Protein AF-A0A355A6Y0-F1 (afdb_monomer_lite)

pLDDT: mean 86.79, std 11.29, range [40.56, 97.25]

Foldseek 3Di:
DPPPPPVVVVVVVVLVVLVVVLLVLLVVLQVVQQQVQLVVCCVQPVHNRGGLVNSLVLCPDPVHSNVPAPLSVLSVCLCVQDNVLSVQLNVVPVVDDDQDWDKDWDWDWPPPPPDTDTDIDIFTFDRPSSCVSNVVLVVVDDRVPDGSVNVSVVNVVSSVVSVCSNVVSVCVRCVVVVVVVVVVVVVVVVVVVVVVVVVVVVD

Sequence (203 aa):
MFQKEDYRSTLSIGAERMQYIFDDLIFHTISLMDYLGNLIGFIYKNDMNLKWTGLSKSANDKTNSLSGFKIASIIIRNDRDWVAHLYDYRSSLIHYKKDEVPKRMEFIFENMQQEPKLIFDLHIAVPYTFQKNVKSFSADFDKQEASLLDAANWVTNRTITCFKDTVKCIDEELTPKVEARLKEIYNKHMYEKRAGEADAKNT

Structure (mmCIF, N/CA/C/O backbone):
data_AF-A0A355A6Y0-F1
#
_entry.id   AF-A0A355A6Y0-F1
#
loop_
_atom_site.group_PDB
_atom_site.id
_atom_site.type_symbol
_atom_site.label_atom_id
_atom_site.label_alt_id
_atom_site.label_comp_id
_atom_site.label_asym_id
_atom_site.label_entity_id
_atom_site.label_seq_id
_atom_site.pdbx_PDB_ins_code
_atom_site.Cartn_x
_atom_site.Cartn_y
_atom_site.Cartn_z
_atom_site.occupancy
_atom_site.B_iso_or_equiv
_atom_site.auth_seq_id
_atom_site.auth_comp_id
_atom_site.auth_asym_id
_atom_site.auth_atom_id
_atom_site.pdbx_PDB_model_num
ATOM 1 N N . MET A 1 1 ? 41.201 9.833 -28.891 1.00 40.56 1 MET A N 1
ATOM 2 C CA . MET A 1 1 ? 40.586 8.491 -28.958 1.00 40.56 1 MET A CA 1
ATOM 3 C C . MET A 1 1 ? 40.229 8.112 -27.530 1.00 40.56 1 MET A C 1
ATOM 5 O O . MET A 1 1 ? 41.074 7.595 -26.818 1.00 40.56 1 MET A O 1
ATOM 9 N N . PHE A 1 2 ? 39.048 8.522 -27.059 1.00 44.03 2 PHE A N 1
ATOM 10 C CA . PHE A 1 2 ? 38.593 8.170 -25.713 1.00 44.03 2 PHE A CA 1
ATOM 11 C C . PHE A 1 2 ? 38.507 6.646 -25.631 1.00 44.03 2 PHE A C 1
ATOM 13 O O . PHE A 1 2 ? 37.951 6.021 -26.539 1.00 44.03 2 PHE A O 1
ATOM 20 N N . GLN A 1 3 ? 39.108 6.046 -24.602 1.00 46.38 3 GLN A N 1
ATOM 21 C CA . GLN A 1 3 ? 38.905 4.632 -24.317 1.00 46.38 3 GLN A CA 1
ATOM 22 C C . GLN A 1 3 ? 37.391 4.411 -24.242 1.00 46.38 3 GLN A C 1
ATOM 24 O O . GLN A 1 3 ? 36.706 5.046 -23.443 1.00 46.38 3 GLN A O 1
ATOM 29 N N . LYS A 1 4 ? 36.862 3.548 -25.118 1.00 48.62 4 LYS A N 1
ATOM 30 C CA . LYS A 1 4 ? 35.539 2.932 -24.975 1.00 48.62 4 LYS A CA 1
ATOM 31 C C . LYS A 1 4 ? 35.568 2.036 -23.726 1.00 48.62 4 LYS A C 1
ATOM 33 O O . LYS A 1 4 ? 35.418 0.824 -23.836 1.00 48.62 4 LYS A O 1
ATOM 38 N N . GLU A 1 5 ? 35.827 2.603 -22.550 1.00 53.53 5 GLU A N 1
ATOM 39 C CA . GLU A 1 5 ? 35.313 2.001 -21.330 1.00 53.53 5 GLU A CA 1
ATOM 40 C C . GLU A 1 5 ? 33.811 1.843 -21.542 1.00 53.53 5 GLU A 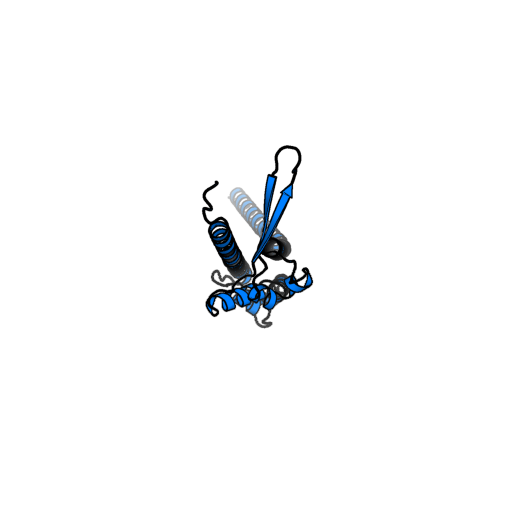C 1
ATOM 42 O O . GLU A 1 5 ? 33.147 2.702 -22.126 1.00 53.53 5 GLU A O 1
ATOM 47 N N . ASP A 1 6 ? 33.321 0.654 -21.233 1.00 70.31 6 ASP A N 1
ATOM 48 C CA . ASP A 1 6 ? 32.066 0.123 -21.736 1.00 70.31 6 ASP A CA 1
ATOM 49 C C . ASP A 1 6 ? 30.866 0.821 -21.074 1.00 70.31 6 ASP A C 1
ATOM 51 O O . ASP A 1 6 ? 30.223 0.285 -20.174 1.00 70.31 6 ASP A O 1
ATOM 55 N N . TYR A 1 7 ? 30.560 2.050 -21.510 1.00 70.88 7 TYR A N 1
ATOM 56 C CA . TYR A 1 7 ? 29.428 2.849 -21.027 1.00 70.88 7 TYR A CA 1
ATOM 57 C C . TYR A 1 7 ? 28.115 2.062 -21.078 1.00 70.88 7 TYR A C 1
ATOM 59 O O . TYR A 1 7 ? 27.251 2.249 -20.226 1.00 70.88 7 TYR A O 1
ATOM 67 N N . ARG A 1 8 ? 27.974 1.140 -22.041 1.00 70.69 8 ARG A N 1
ATOM 68 C CA . ARG A 1 8 ? 26.808 0.254 -22.143 1.00 70.69 8 ARG A CA 1
ATOM 69 C C . ARG A 1 8 ? 26.754 -0.730 -20.980 1.00 70.69 8 ARG A C 1
ATOM 71 O O . ARG A 1 8 ? 25.687 -0.898 -20.397 1.00 70.69 8 ARG A O 1
ATOM 78 N N . SER A 1 9 ? 27.882 -1.338 -20.617 1.00 78.88 9 SER A N 1
ATOM 79 C CA . SER A 1 9 ? 27.982 -2.190 -19.427 1.00 78.88 9 SER A CA 1
ATOM 80 C C . SER A 1 9 ? 27.676 -1.408 -18.149 1.00 78.88 9 SER A C 1
ATOM 82 O O . SER A 1 9 ? 26.807 -1.819 -17.381 1.00 78.88 9 SER A O 1
ATOM 84 N N . THR A 1 10 ? 28.274 -0.227 -17.962 1.00 81.19 10 THR A N 1
ATOM 85 C CA . THR A 1 10 ? 28.014 0.617 -16.781 1.00 81.19 10 THR A CA 1
ATOM 86 C C . THR A 1 10 ? 26.542 1.015 -16.663 1.00 81.19 10 THR A C 1
ATOM 88 O O . THR A 1 10 ? 25.957 0.888 -15.587 1.00 81.19 10 THR A O 1
ATOM 91 N N . LEU A 1 11 ? 25.910 1.445 -17.761 1.00 78.56 11 LEU A N 1
ATOM 92 C CA . LEU A 1 11 ? 24.485 1.794 -17.779 1.00 78.56 11 LEU A CA 1
ATOM 93 C C . LEU A 1 11 ? 23.589 0.568 -17.571 1.00 78.56 11 LEU A C 1
ATOM 95 O O . LEU A 1 11 ? 22.592 0.658 -16.858 1.00 78.56 11 LEU A O 1
ATOM 99 N N . SER A 1 12 ? 23.957 -0.595 -18.117 1.00 79.81 12 SER A N 1
ATOM 100 C CA . SER A 1 12 ? 23.218 -1.839 -17.879 1.00 79.81 12 SER A CA 1
ATOM 101 C C . SER A 1 12 ? 23.264 -2.254 -16.407 1.00 79.81 12 SER A C 1
ATOM 103 O O . SER A 1 12 ? 22.218 -2.600 -15.852 1.00 79.81 12 SER A O 1
ATOM 105 N N . ILE A 1 13 ? 24.438 -2.161 -15.768 1.00 84.12 13 ILE A N 1
ATOM 106 C CA . ILE A 1 13 ? 24.621 -2.393 -14.327 1.00 84.12 13 ILE A CA 1
ATOM 107 C C . ILE A 1 13 ? 23.796 -1.383 -13.521 1.00 84.12 13 ILE A C 1
ATOM 109 O O . ILE A 1 13 ? 23.136 -1.763 -12.556 1.00 84.12 13 ILE A O 1
ATOM 113 N N . GLY A 1 14 ? 23.804 -0.108 -13.921 1.00 85.69 14 GLY A N 1
ATOM 114 C CA . GLY A 1 14 ? 22.977 0.936 -13.314 1.00 85.69 14 GLY A CA 1
ATOM 115 C C . GLY A 1 14 ? 21.487 0.598 -13.369 1.00 85.69 14 GLY A C 1
ATOM 116 O O . GLY A 1 14 ? 20.815 0.643 -12.342 1.00 85.69 14 GLY A O 1
ATOM 117 N N . ALA A 1 15 ? 20.991 0.171 -14.531 1.00 84.88 15 ALA A N 1
ATOM 118 C CA . ALA A 1 15 ? 19.599 -0.230 -14.701 1.00 84.88 15 ALA A CA 1
ATOM 119 C C . ALA A 1 15 ? 19.222 -1.453 -13.847 1.00 84.88 15 ALA A C 1
ATOM 121 O O . ALA A 1 15 ? 18.153 -1.471 -13.243 1.00 84.88 15 ALA A O 1
ATOM 122 N N . GLU A 1 16 ? 20.106 -2.452 -13.740 1.00 85.62 16 GLU A N 1
ATOM 123 C CA . GLU A 1 16 ? 19.882 -3.596 -12.842 1.00 85.62 16 GLU A CA 1
ATOM 124 C C . GLU A 1 16 ? 19.831 -3.171 -11.371 1.00 85.62 16 GLU A C 1
ATOM 126 O O . GLU A 1 16 ? 18.974 -3.634 -10.623 1.00 85.62 16 GLU A O 1
ATOM 131 N N . ARG A 1 17 ? 20.705 -2.250 -10.949 1.00 88.88 17 ARG A N 1
ATOM 132 C CA . ARG A 1 17 ? 20.666 -1.691 -9.590 1.00 88.88 17 ARG A CA 1
ATOM 133 C C . ARG A 1 17 ? 19.373 -0.929 -9.320 1.00 88.88 17 ARG A C 1
ATOM 135 O O . ARG A 1 17 ? 18.824 -1.069 -8.233 1.00 88.88 17 ARG A O 1
ATOM 142 N N . MET A 1 18 ? 18.871 -0.161 -10.288 1.00 90.56 18 MET A N 1
ATOM 143 C CA . MET A 1 18 ? 17.583 0.528 -10.151 1.00 90.56 18 MET A CA 1
ATOM 144 C C . MET A 1 18 ? 16.423 -0.460 -9.998 1.00 90.56 18 MET A C 1
ATOM 146 O O . MET A 1 18 ? 15.543 -0.227 -9.175 1.00 90.56 18 MET A O 1
ATOM 150 N N . GLN A 1 19 ? 16.449 -1.585 -10.719 1.00 89.00 19 GLN A N 1
ATOM 151 C CA . GLN A 1 19 ? 15.465 -2.651 -10.535 1.00 89.00 19 GLN A CA 1
ATOM 152 C C . GLN A 1 19 ? 15.518 -3.244 -9.118 1.00 89.00 19 GLN A C 1
ATOM 154 O O . GLN A 1 19 ? 14.474 -3.373 -8.487 1.00 89.00 19 GLN A O 1
ATOM 159 N N . TYR A 1 20 ? 16.709 -3.531 -8.580 1.00 89.38 20 TYR A N 1
ATOM 160 C CA . TYR A 1 20 ? 16.826 -4.014 -7.196 1.00 89.38 20 TYR A CA 1
ATOM 161 C C . TYR A 1 20 ? 16.300 -3.000 -6.174 1.00 89.38 20 TYR A C 1
ATOM 163 O O . TYR A 1 20 ? 15.596 -3.381 -5.246 1.00 89.38 20 TYR A O 1
ATOM 171 N N . ILE A 1 21 ? 16.573 -1.707 -6.375 1.00 93.19 21 ILE A N 1
ATOM 172 C CA . ILE A 1 21 ? 16.029 -0.640 -5.521 1.00 93.19 21 ILE A CA 1
ATOM 173 C C . ILE A 1 21 ? 14.495 -0.606 -5.590 1.00 93.19 21 ILE A C 1
ATOM 175 O O . ILE A 1 21 ? 13.836 -0.383 -4.575 1.00 93.19 21 ILE A O 1
ATOM 179 N N . PHE A 1 22 ? 13.911 -0.834 -6.768 1.00 93.62 22 PHE A N 1
ATOM 180 C CA . PHE A 1 22 ? 12.460 -0.928 -6.911 1.00 93.62 22 PHE A CA 1
ATOM 181 C C . PHE A 1 22 ? 11.887 -2.145 -6.170 1.00 93.62 22 PHE A C 1
ATOM 183 O O . PHE A 1 22 ? 10.889 -2.018 -5.462 1.00 93.62 22 PHE A O 1
ATOM 190 N N . ASP A 1 23 ? 12.531 -3.307 -6.258 1.00 91.19 23 ASP A N 1
ATOM 191 C CA . ASP A 1 23 ? 12.095 -4.494 -5.516 1.00 91.19 23 ASP A CA 1
ATOM 192 C C . ASP A 1 23 ? 12.207 -4.288 -3.991 1.00 91.19 23 ASP A C 1
ATOM 194 O O . ASP A 1 23 ? 11.290 -4.658 -3.246 1.00 91.19 23 ASP A O 1
ATOM 198 N N . ASP A 1 24 ? 13.262 -3.610 -3.524 1.00 93.88 24 ASP A N 1
ATOM 199 C CA . ASP A 1 24 ? 13.424 -3.204 -2.121 1.00 93.88 24 ASP A CA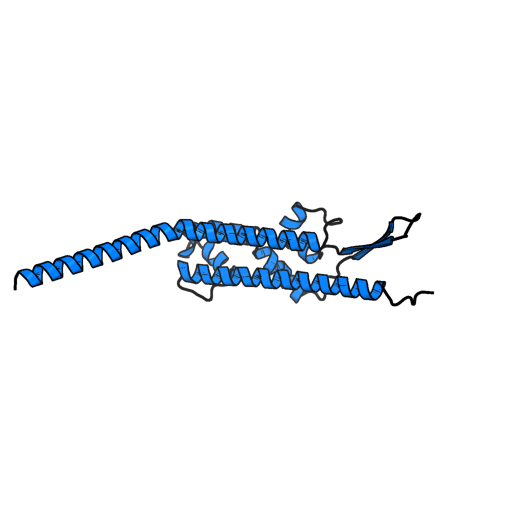 1
ATOM 200 C C . ASP A 1 24 ? 12.331 -2.219 -1.680 1.00 93.88 24 ASP A C 1
ATOM 202 O O . ASP A 1 24 ? 11.773 -2.359 -0.586 1.00 93.88 24 ASP A O 1
ATOM 206 N N . LEU A 1 25 ? 11.954 -1.255 -2.530 1.00 96.44 25 LEU A N 1
ATOM 207 C CA . LEU A 1 25 ? 10.827 -0.351 -2.270 1.00 96.44 25 LEU A CA 1
ATOM 208 C C . LEU A 1 25 ? 9.537 -1.145 -2.024 1.00 96.44 25 LEU A C 1
ATOM 210 O O . LEU A 1 25 ? 8.799 -0.851 -1.076 1.00 96.44 25 LEU A O 1
ATOM 214 N N . ILE A 1 26 ? 9.267 -2.173 -2.831 1.00 95.25 26 ILE A N 1
ATOM 215 C CA . ILE A 1 26 ? 8.091 -3.029 -2.644 1.00 95.25 26 ILE A CA 1
ATOM 216 C C . ILE A 1 26 ? 8.192 -3.830 -1.341 1.00 95.25 26 ILE A C 1
ATOM 218 O O . ILE A 1 26 ? 7.221 -3.900 -0.580 1.00 95.25 26 ILE A O 1
ATOM 222 N N . PHE A 1 27 ? 9.362 -4.394 -1.038 1.00 94.62 27 PHE A N 1
ATOM 223 C CA . PHE A 1 27 ? 9.596 -5.114 0.214 1.00 94.62 27 PHE A CA 1
ATOM 224 C C . PHE A 1 27 ? 9.358 -4.228 1.448 1.00 94.62 27 PHE A C 1
ATOM 226 O O . PHE A 1 27 ? 8.661 -4.636 2.388 1.00 94.62 27 PHE A O 1
ATOM 233 N N . HIS A 1 28 ? 9.891 -3.005 1.444 1.00 96.25 28 HIS A N 1
ATOM 234 C CA . HIS A 1 28 ? 9.707 -2.048 2.533 1.00 96.25 28 HIS A CA 1
ATOM 235 C C . HIS A 1 28 ? 8.263 -1.559 2.633 1.00 96.25 28 HIS A C 1
ATOM 237 O O . HIS A 1 28 ? 7.747 -1.428 3.743 1.00 96.25 28 HIS A O 1
ATOM 243 N N . THR A 1 29 ? 7.577 -1.385 1.502 1.00 97.25 29 THR A N 1
ATOM 244 C CA . THR A 1 29 ? 6.148 -1.050 1.473 1.00 97.25 29 THR A CA 1
ATOM 245 C C . THR A 1 29 ? 5.309 -2.137 2.144 1.00 97.25 29 THR A C 1
ATOM 247 O O . THR A 1 29 ? 4.497 -1.845 3.018 1.00 97.25 29 THR A O 1
ATOM 250 N N . ILE A 1 30 ? 5.538 -3.407 1.800 1.00 96.44 30 ILE A N 1
ATOM 251 C CA . ILE A 1 30 ? 4.848 -4.541 2.431 1.00 96.44 30 ILE A CA 1
ATOM 252 C C . ILE A 1 30 ? 5.127 -4.582 3.938 1.00 96.44 30 ILE A C 1
ATOM 254 O O . ILE A 1 30 ? 4.207 -4.765 4.733 1.00 96.44 30 ILE A O 1
ATOM 258 N N . SER A 1 31 ? 6.382 -4.363 4.334 1.00 97.00 31 SER A N 1
ATOM 259 C CA . SER A 1 31 ? 6.777 -4.343 5.746 1.00 97.00 31 SER A CA 1
ATOM 260 C C . SER A 1 31 ? 6.079 -3.218 6.519 1.00 97.00 31 SER A C 1
ATOM 262 O O . SER A 1 31 ? 5.587 -3.445 7.621 1.00 97.00 31 SER A O 1
ATOM 264 N N . LEU A 1 32 ? 5.969 -2.021 5.929 1.00 97.06 32 LEU A N 1
ATOM 265 C CA . LEU A 1 32 ? 5.207 -0.908 6.500 1.00 97.06 32 LEU A CA 1
ATOM 266 C C . LEU A 1 32 ? 3.734 -1.285 6.709 1.00 97.06 32 LEU A C 1
ATOM 268 O O . LEU A 1 32 ? 3.175 -1.003 7.770 1.00 97.06 32 LEU A O 1
ATOM 272 N N . MET A 1 33 ? 3.116 -1.950 5.728 1.00 96.81 33 MET A N 1
ATOM 273 C CA . MET A 1 33 ? 1.731 -2.407 5.856 1.00 96.81 33 MET A CA 1
ATOM 274 C C . MET A 1 33 ? 1.569 -3.462 6.954 1.00 96.81 33 MET A C 1
ATOM 276 O O . MET A 1 33 ? 0.583 -3.423 7.685 1.00 96.81 33 MET A O 1
ATOM 280 N N . ASP A 1 34 ? 2.538 -4.362 7.128 1.00 96.88 34 ASP A N 1
ATOM 281 C CA . ASP A 1 34 ? 2.533 -5.331 8.230 1.00 96.88 34 ASP A CA 1
ATOM 282 C C . ASP A 1 34 ? 2.667 -4.666 9.603 1.00 96.88 34 ASP A C 1
ATOM 284 O O . ASP A 1 34 ? 1.946 -5.038 10.529 1.00 96.88 34 ASP A O 1
ATOM 288 N N . TYR A 1 35 ? 3.514 -3.642 9.739 1.00 96.44 35 TYR A N 1
ATOM 289 C CA . TYR A 1 35 ? 3.587 -2.862 10.978 1.00 96.44 35 TYR A CA 1
ATOM 290 C C . TYR A 1 35 ? 2.279 -2.129 11.281 1.00 96.44 35 TYR A C 1
ATOM 292 O O . TYR A 1 35 ? 1.834 -2.116 12.430 1.00 96.44 35 TYR A O 1
ATOM 300 N N . LEU A 1 36 ? 1.631 -1.560 10.260 1.00 96.00 36 LEU A N 1
ATOM 301 C CA . LEU A 1 36 ? 0.303 -0.969 10.411 1.00 96.00 36 LEU A CA 1
ATOM 302 C C . LEU A 1 36 ? -0.736 -2.031 10.810 1.00 96.00 36 LEU A C 1
ATOM 304 O O . LEU A 1 36 ? -1.582 -1.770 11.663 1.00 96.00 36 LEU A O 1
ATOM 308 N N . GLY A 1 37 ? -0.625 -3.238 10.250 1.00 96.88 37 GLY A N 1
ATOM 309 C CA . GLY A 1 37 ? -1.387 -4.418 10.649 1.00 96.88 37 GLY A CA 1
ATOM 310 C C . GLY A 1 37 ? -1.295 -4.687 12.148 1.00 96.88 37 GLY A C 1
ATOM 311 O O . GLY A 1 37 ? -2.314 -4.713 12.839 1.00 96.88 37 GLY A O 1
ATOM 312 N N . ASN A 1 38 ? -0.065 -4.793 12.654 1.00 96.56 38 ASN A N 1
ATOM 313 C CA . ASN A 1 38 ? 0.214 -5.048 14.066 1.00 96.56 38 ASN A CA 1
ATOM 314 C C . ASN A 1 38 ? -0.328 -3.935 14.971 1.00 96.56 38 ASN A C 1
ATOM 316 O O . ASN A 1 38 ? -0.888 -4.223 16.027 1.00 96.56 38 ASN A O 1
ATOM 320 N N . LEU A 1 39 ? -0.206 -2.666 14.561 1.00 94.94 39 LEU A N 1
ATOM 321 C CA . LEU A 1 39 ? -0.755 -1.534 15.312 1.00 94.94 39 LEU A CA 1
ATOM 322 C C . LEU A 1 39 ? -2.282 -1.630 15.434 1.00 94.94 39 LEU A C 1
ATOM 324 O O . LEU A 1 39 ? -2.832 -1.469 16.522 1.00 94.94 39 LEU A O 1
ATOM 328 N N . ILE A 1 40 ? -2.977 -1.918 14.333 1.00 95.25 40 ILE A N 1
ATOM 329 C CA . ILE A 1 40 ? -4.438 -2.059 14.338 1.00 95.25 40 ILE A CA 1
ATOM 330 C C . ILE A 1 40 ? -4.854 -3.299 15.135 1.00 95.25 40 ILE A C 1
ATOM 332 O O . ILE A 1 40 ? -5.804 -3.238 15.915 1.00 95.25 40 ILE A O 1
ATOM 336 N N . GLY A 1 41 ? -4.130 -4.410 14.982 1.00 95.00 41 GLY A N 1
ATOM 337 C CA . GLY A 1 41 ? -4.330 -5.622 15.771 1.00 95.00 41 GLY A CA 1
ATOM 338 C C . GLY A 1 41 ? -4.197 -5.356 17.269 1.00 95.00 41 GLY A C 1
ATOM 339 O O . GLY A 1 41 ? -5.056 -5.771 18.047 1.00 95.00 41 GLY A O 1
ATOM 340 N N . PHE A 1 42 ? -3.192 -4.584 17.678 1.00 94.56 42 PHE A N 1
ATOM 341 C CA . PHE A 1 42 ? -3.017 -4.172 19.066 1.00 94.56 42 PHE A CA 1
ATOM 342 C C . PHE A 1 42 ? -4.217 -3.355 19.563 1.00 94.56 42 PHE A C 1
ATOM 344 O O . PHE A 1 42 ? -4.813 -3.701 20.581 1.00 94.56 42 PHE A O 1
ATOM 351 N N . ILE A 1 43 ? -4.621 -2.330 18.810 1.00 92.25 43 ILE A N 1
ATOM 352 C CA . ILE A 1 43 ? -5.707 -1.415 19.188 1.00 92.25 43 ILE A CA 1
ATOM 353 C C . ILE A 1 43 ? -7.060 -2.134 19.304 1.00 92.25 43 ILE A C 1
ATOM 355 O O . ILE A 1 43 ? -7.782 -1.935 20.279 1.00 92.25 43 ILE A O 1
ATOM 359 N N . TYR A 1 44 ? -7.434 -2.935 18.302 1.00 91.56 44 TYR A N 1
ATOM 360 C CA . TYR A 1 44 ? -8.801 -3.461 18.171 1.00 91.56 44 TYR A CA 1
ATOM 361 C C . TYR A 1 44 ? -8.953 -4.916 18.623 1.00 91.56 44 TYR A C 1
ATOM 363 O O . TYR A 1 44 ? -10.075 -5.381 18.833 1.00 91.56 44 TYR A O 1
ATOM 371 N N . LYS A 1 45 ? -7.847 -5.657 18.744 1.00 89.94 45 LYS A N 1
ATOM 372 C CA . LYS A 1 45 ? -7.857 -7.098 19.040 1.00 89.94 45 LYS A CA 1
ATOM 373 C C . LYS A 1 45 ? -6.906 -7.512 20.160 1.00 89.94 45 LYS A C 1
ATOM 375 O O . LYS A 1 45 ? -6.928 -8.683 20.529 1.00 89.94 45 LYS A O 1
ATOM 380 N N . ASN A 1 46 ? -6.106 -6.590 20.702 1.00 90.88 46 ASN A N 1
ATOM 381 C CA . ASN A 1 46 ? -5.028 -6.902 21.639 1.00 90.88 46 ASN A CA 1
ATOM 382 C C . ASN A 1 46 ? -4.047 -7.964 21.082 1.00 90.88 46 ASN A C 1
ATOM 384 O O . ASN A 1 46 ? -3.575 -8.833 21.812 1.00 90.88 46 ASN A O 1
ATOM 388 N N . ASP A 1 47 ? -3.766 -7.906 19.773 1.00 91.44 47 ASP A N 1
ATOM 389 C CA . ASP A 1 47 ? -2.859 -8.816 19.060 1.00 91.44 47 ASP A CA 1
ATOM 390 C C . ASP A 1 47 ? -1.769 -8.032 18.313 1.00 91.44 47 ASP A C 1
ATOM 392 O O . ASP A 1 47 ? -2.039 -7.359 17.320 1.00 91.44 47 ASP A O 1
ATOM 396 N N . MET A 1 48 ? -0.523 -8.135 18.782 1.00 90.12 48 MET A N 1
ATOM 397 C CA . MET A 1 48 ? 0.628 -7.426 18.205 1.00 90.12 48 MET A CA 1
ATOM 398 C C . MET A 1 48 ? 1.297 -8.152 17.027 1.00 90.12 48 MET A C 1
ATOM 400 O O . MET A 1 48 ? 2.247 -7.617 16.461 1.00 90.12 48 MET A O 1
ATOM 404 N N . ASN A 1 49 ? 0.844 -9.355 16.662 1.00 92.81 49 ASN A N 1
ATOM 405 C CA . ASN A 1 49 ? 1.454 -10.164 15.598 1.00 92.81 49 ASN A CA 1
ATOM 406 C C . ASN A 1 49 ? 0.581 -10.247 14.335 1.00 92.81 49 ASN A C 1
ATOM 408 O O . ASN A 1 49 ? 0.848 -11.050 13.432 1.00 92.81 49 ASN A O 1
ATOM 412 N N . LEU A 1 50 ? -0.475 -9.436 14.270 1.00 94.06 50 LEU A N 1
ATOM 413 C CA . LEU A 1 50 ? -1.441 -9.465 13.186 1.00 94.06 50 LEU A CA 1
ATOM 414 C C . LEU A 1 50 ? -0.939 -8.714 11.944 1.00 94.06 50 LEU A C 1
ATOM 416 O O . LEU A 1 50 ? -1.250 -7.546 11.727 1.00 94.06 50 LEU A O 1
ATOM 420 N N . LYS A 1 51 ? -0.226 -9.433 11.074 1.00 96.00 51 LYS A N 1
ATOM 421 C CA . LYS A 1 51 ? 0.161 -8.962 9.732 1.00 96.00 51 LYS A CA 1
ATOM 422 C C . LYS A 1 51 ? -1.031 -8.472 8.910 1.00 96.00 51 LYS A C 1
ATOM 424 O O . LYS A 1 51 ? -2.159 -8.928 9.113 1.00 96.00 51 LYS A O 1
ATOM 429 N N . TRP A 1 52 ? -0.775 -7.632 7.904 1.00 97.12 52 TRP A N 1
ATOM 430 C CA . TRP A 1 52 ? -1.828 -6.998 7.099 1.00 97.12 52 TRP A CA 1
ATOM 431 C C . TRP A 1 52 ? -2.801 -8.010 6.479 1.00 97.12 52 TRP A C 1
ATOM 433 O O . TRP A 1 52 ? -4.012 -7.833 6.548 1.00 97.12 52 TRP A O 1
ATOM 443 N N . THR A 1 53 ? -2.295 -9.122 5.944 1.00 96.06 53 THR A N 1
ATOM 444 C CA . THR A 1 53 ? -3.134 -10.180 5.350 1.00 96.06 53 THR A CA 1
ATOM 445 C C . THR A 1 53 ? -4.025 -10.890 6.375 1.00 96.06 53 THR A C 1
ATOM 447 O O . THR A 1 53 ? -5.121 -11.343 6.049 1.00 96.06 53 THR A O 1
ATOM 450 N N . GLY A 1 54 ? -3.580 -11.004 7.629 1.00 95.75 54 GLY A N 1
ATOM 451 C CA . GLY A 1 54 ? -4.398 -11.511 8.734 1.00 95.75 54 GLY A CA 1
ATOM 452 C C . GLY A 1 54 ? -5.421 -10.477 9.205 1.00 95.75 54 GLY A C 1
ATOM 453 O O . GLY A 1 54 ? -6.560 -10.829 9.533 1.00 95.75 54 GLY A O 1
ATOM 454 N N . LEU A 1 55 ? -5.034 -9.199 9.187 1.00 96.62 55 LEU A N 1
ATOM 455 C CA . LEU A 1 55 ? -5.914 -8.078 9.483 1.00 96.62 55 LEU A CA 1
ATOM 456 C C . LEU A 1 55 ? -7.050 -7.980 8.457 1.00 96.62 55 LEU A C 1
ATOM 458 O O . LEU A 1 55 ? -8.208 -7.906 8.861 1.00 96.62 55 LEU A O 1
ATOM 462 N N . SER A 1 56 ? -6.755 -8.038 7.155 1.00 97.00 56 SER A N 1
ATOM 463 C CA . SER A 1 56 ? -7.773 -7.936 6.103 1.00 97.00 56 SER A CA 1
ATOM 464 C C . SER A 1 56 ? -8.762 -9.099 6.142 1.00 97.00 56 SER A C 1
ATOM 466 O O . SER A 1 56 ? -9.973 -8.884 6.068 1.00 97.00 56 SER A O 1
ATOM 468 N N . LYS A 1 57 ? -8.279 -10.321 6.404 1.00 96.25 57 LYS A N 1
ATOM 469 C CA . LYS A 1 57 ? -9.136 -11.484 6.683 1.00 96.25 57 LYS A CA 1
ATOM 470 C C . LYS A 1 57 ? -10.032 -11.259 7.900 1.00 96.25 57 LYS A C 1
ATOM 472 O O . LYS A 1 57 ? -11.229 -11.511 7.819 1.00 96.25 57 LYS A O 1
ATOM 477 N N . SER A 1 58 ? -9.472 -10.754 9.001 1.00 95.62 58 SER A N 1
ATOM 478 C CA . SER A 1 58 ? -10.247 -10.434 10.207 1.00 95.62 58 SER A CA 1
ATOM 479 C C . SER A 1 58 ? -11.295 -9.349 9.955 1.00 95.62 58 SER A C 1
ATOM 481 O O . SER A 1 58 ? -12.386 -9.435 10.498 1.00 95.62 58 SER A O 1
ATOM 483 N N . ALA A 1 59 ? -10.985 -8.339 9.144 1.00 96.25 59 ALA A N 1
ATOM 484 C CA . ALA A 1 59 ? -11.923 -7.274 8.808 1.00 96.25 59 ALA A CA 1
ATOM 485 C C . ALA A 1 59 ? -13.092 -7.790 7.952 1.00 96.25 59 ALA A C 1
ATOM 487 O O . ALA A 1 59 ? -14.222 -7.343 8.125 1.00 96.25 59 ALA A O 1
ATOM 488 N N . ASN A 1 60 ? -12.823 -8.737 7.048 1.00 95.31 60 ASN A N 1
ATOM 489 C CA . ASN A 1 60 ? -13.816 -9.294 6.129 1.00 95.31 60 ASN A CA 1
ATOM 490 C C . ASN A 1 60 ? -14.700 -10.393 6.757 1.00 95.31 60 ASN A C 1
ATOM 492 O O . ASN A 1 60 ? -15.790 -10.681 6.263 1.00 95.31 60 ASN A O 1
ATOM 496 N N . ASP A 1 61 ? -14.244 -11.021 7.840 1.00 95.62 61 ASP A N 1
ATOM 497 C CA . ASP A 1 61 ? -14.995 -12.047 8.561 1.00 95.62 61 ASP A CA 1
ATOM 498 C C . ASP A 1 61 ? -16.031 -11.424 9.510 1.00 95.62 61 ASP A C 1
ATOM 500 O O . ASP A 1 61 ? -15.690 -10.867 10.551 1.00 95.62 61 ASP A O 1
ATOM 504 N N . LYS A 1 62 ? -17.318 -11.584 9.179 1.00 93.62 62 LYS A N 1
ATOM 505 C CA . LYS A 1 62 ? -18.456 -11.045 9.948 1.00 93.62 62 LYS A CA 1
ATOM 506 C C . LYS A 1 62 ? -18.562 -11.577 11.381 1.00 93.62 62 LYS A C 1
ATOM 508 O O . LYS A 1 62 ? -19.295 -11.004 12.180 1.00 93.62 62 LYS A O 1
ATOM 513 N N . THR A 1 63 ? -17.894 -12.683 11.702 1.00 93.19 63 THR A N 1
ATOM 514 C CA . THR A 1 63 ? -17.864 -13.237 13.066 1.00 93.19 63 THR A CA 1
ATOM 515 C C . THR A 1 63 ? -16.762 -12.615 13.926 1.00 93.19 63 THR A C 1
ATOM 517 O O . THR A 1 63 ? -16.753 -12.761 15.147 1.00 93.19 63 THR A O 1
ATOM 520 N N . ASN A 1 64 ? -15.836 -11.887 13.301 1.00 92.69 64 ASN A N 1
ATOM 521 C CA . ASN A 1 64 ? -14.707 -11.250 13.952 1.00 92.69 64 ASN A CA 1
ATOM 522 C C . ASN A 1 64 ? -15.112 -9.902 14.553 1.00 92.69 64 ASN A C 1
ATOM 524 O O . ASN A 1 64 ? -15.781 -9.105 13.892 1.00 92.69 64 ASN A O 1
ATOM 528 N N . SER A 1 65 ? -14.622 -9.591 15.756 1.00 90.44 65 SER A N 1
ATOM 529 C CA . SER A 1 65 ? -14.885 -8.302 16.414 1.00 90.44 65 SER A CA 1
ATOM 530 C C . SER A 1 65 ? -14.453 -7.103 15.567 1.00 90.44 65 SER A C 1
ATOM 532 O O . SER A 1 65 ? -15.106 -6.065 15.613 1.00 90.44 65 SER A O 1
ATOM 534 N N . LEU A 1 66 ? -13.395 -7.253 14.757 1.00 92.44 66 LEU A N 1
ATOM 535 C CA . LEU A 1 66 ? -12.893 -6.184 13.897 1.00 92.44 66 LEU A CA 1
ATOM 536 C C . LEU A 1 66 ? -13.925 -5.741 12.847 1.00 92.44 66 LEU A C 1
ATOM 538 O O . LEU A 1 66 ? -13.995 -4.557 12.535 1.00 92.44 66 LEU A O 1
ATOM 542 N N . SER A 1 67 ? -14.738 -6.666 12.329 1.00 93.19 67 SER A N 1
ATOM 543 C CA . SER A 1 67 ? -15.682 -6.406 11.230 1.00 93.19 67 SER A CA 1
ATOM 544 C C . SER A 1 67 ? -16.786 -5.398 11.573 1.00 93.19 67 SER A C 1
ATOM 546 O O . SER A 1 67 ? -17.355 -4.779 10.676 1.00 93.19 67 SER A O 1
ATOM 548 N N . GLY A 1 68 ? -17.068 -5.197 12.866 1.00 90.38 68 GLY A N 1
ATOM 549 C CA . GLY A 1 68 ? -18.057 -4.227 13.341 1.00 90.38 68 GLY A CA 1
ATOM 550 C C . GLY A 1 68 ? -17.562 -2.778 13.382 1.00 90.38 68 GLY A C 1
ATOM 551 O O . GLY A 1 68 ? -18.367 -1.870 13.589 1.00 90.38 68 GLY A O 1
ATOM 552 N N . PHE A 1 69 ? -16.260 -2.539 13.203 1.00 92.31 69 PHE A N 1
ATOM 553 C CA . PHE A 1 69 ? -15.668 -1.203 13.270 1.00 92.31 69 PHE A CA 1
ATOM 554 C C . PHE A 1 69 ? -15.622 -0.521 11.901 1.00 92.31 69 PHE A C 1
ATOM 556 O O . PHE A 1 69 ? -15.547 -1.175 10.858 1.00 92.31 69 PHE A O 1
ATOM 563 N N . LYS A 1 70 ? -15.601 0.819 11.886 1.00 92.50 70 LYS A N 1
ATOM 564 C CA . LYS A 1 70 ? -15.559 1.583 10.626 1.00 92.50 70 LYS A CA 1
ATOM 565 C C . LYS A 1 70 ? -14.278 1.291 9.851 1.00 92.50 70 LYS A C 1
ATOM 567 O O . LYS A 1 70 ? -14.315 1.160 8.624 1.00 92.50 70 LYS A O 1
ATOM 572 N N . ILE A 1 71 ? -13.173 1.107 10.577 1.00 95.06 71 ILE A N 1
ATOM 573 C CA . ILE A 1 71 ? -11.862 0.795 10.006 1.00 95.06 71 ILE A CA 1
ATOM 574 C C . ILE A 1 71 ? -11.859 -0.487 9.162 1.00 95.06 71 ILE A C 1
ATOM 576 O O . ILE A 1 71 ? -11.089 -0.570 8.208 1.00 95.06 71 ILE A O 1
ATOM 580 N N . ALA A 1 72 ? -12.749 -1.453 9.427 1.00 96.19 72 ALA A N 1
ATOM 581 C CA . ALA A 1 72 ? -12.832 -2.687 8.645 1.00 96.19 72 ALA A CA 1
ATOM 582 C C . ALA A 1 72 ? -13.086 -2.407 7.159 1.00 96.19 72 ALA A C 1
ATOM 584 O O . ALA A 1 72 ? -12.423 -2.978 6.295 1.00 96.19 72 ALA A O 1
ATOM 585 N N . SER A 1 73 ? -13.987 -1.468 6.857 1.00 95.94 73 SER A N 1
ATOM 586 C CA . SER A 1 73 ? -14.292 -1.078 5.476 1.00 95.94 73 SER A CA 1
ATOM 587 C C . SER A 1 73 ? -13.088 -0.448 4.763 1.00 95.94 73 SER A C 1
ATOM 589 O O . SER A 1 73 ? -12.843 -0.737 3.590 1.00 95.94 73 SER A O 1
ATOM 591 N N . ILE A 1 74 ? -12.297 0.353 5.486 1.00 96.81 74 ILE A N 1
ATOM 592 C CA . ILE A 1 74 ? -11.071 0.977 4.976 1.00 96.81 74 ILE A CA 1
ATOM 593 C C . ILE A 1 74 ? -10.001 -0.082 4.711 1.00 96.81 74 ILE A C 1
ATOM 595 O O . ILE A 1 74 ? -9.400 -0.071 3.640 1.00 96.81 74 ILE A O 1
ATOM 599 N N . ILE A 1 75 ? -9.812 -1.029 5.637 1.00 97.12 75 ILE A N 1
ATOM 600 C CA . ILE A 1 75 ? -8.863 -2.141 5.487 1.00 97.12 75 ILE A CA 1
ATOM 601 C C . ILE A 1 75 ? -9.223 -2.982 4.263 1.00 97.12 75 ILE A C 1
ATOM 603 O O . ILE A 1 75 ? -8.364 -3.202 3.417 1.00 97.12 75 ILE A O 1
ATOM 607 N N . ILE A 1 76 ? -10.484 -3.412 4.132 1.00 96.81 76 ILE A N 1
ATOM 608 C CA . ILE A 1 76 ? -10.941 -4.245 3.007 1.00 96.81 76 ILE A CA 1
ATOM 609 C C . ILE A 1 76 ? -10.708 -3.531 1.673 1.00 96.81 76 ILE A C 1
ATOM 611 O O . ILE A 1 76 ? -10.185 -4.127 0.732 1.00 96.81 76 ILE A O 1
ATOM 615 N N . ARG A 1 77 ? -11.077 -2.248 1.587 1.00 95.62 77 ARG A N 1
ATOM 616 C CA . ARG A 1 77 ? -10.876 -1.441 0.379 1.00 95.62 77 ARG A CA 1
ATOM 617 C C . ARG A 1 77 ? -9.391 -1.302 0.045 1.00 95.62 77 ARG A C 1
ATOM 619 O O . ARG A 1 77 ? -9.000 -1.553 -1.088 1.00 95.62 77 ARG A O 1
ATOM 626 N N . ASN A 1 78 ? -8.567 -0.926 1.021 1.00 95.75 78 ASN A N 1
ATOM 627 C CA . ASN A 1 78 ? -7.135 -0.722 0.818 1.00 95.75 78 ASN A CA 1
ATOM 628 C C . ASN A 1 78 ? -6.407 -2.035 0.480 1.00 95.75 78 ASN A C 1
ATOM 630 O O . ASN A 1 78 ? -5.485 -2.033 -0.332 1.00 95.75 78 ASN A O 1
ATOM 634 N N . ASP A 1 79 ? -6.831 -3.157 1.060 1.00 96.44 79 ASP A N 1
ATOM 635 C CA . ASP A 1 79 ? -6.300 -4.479 0.731 1.00 96.44 79 ASP A CA 1
ATOM 636 C C . ASP A 1 79 ? -6.619 -4.849 -0.718 1.00 96.44 79 ASP A C 1
ATOM 638 O O . ASP A 1 79 ? -5.708 -5.113 -1.503 1.00 96.44 79 ASP A O 1
ATOM 642 N N . ARG A 1 80 ? -7.902 -4.769 -1.091 1.00 93.19 80 ARG A N 1
ATOM 643 C CA . ARG A 1 80 ? -8.389 -5.106 -2.432 1.00 93.19 80 ARG A CA 1
ATOM 644 C C . ARG A 1 80 ? -7.790 -4.218 -3.516 1.00 93.19 80 ARG A C 1
ATOM 646 O O . ARG A 1 80 ? -7.453 -4.718 -4.579 1.00 93.19 80 ARG A O 1
ATOM 653 N N . ASP A 1 81 ? -7.713 -2.914 -3.272 1.00 91.31 81 ASP A N 1
ATOM 654 C CA . ASP A 1 81 ? -7.343 -1.940 -4.302 1.00 91.31 81 ASP A CA 1
ATOM 655 C C . ASP A 1 81 ? -5.824 -1.714 -4.382 1.00 91.31 81 ASP A C 1
ATOM 657 O O . ASP A 1 81 ? -5.350 -1.029 -5.298 1.00 91.31 81 ASP A O 1
ATOM 661 N N . TRP A 1 82 ? -5.058 -2.207 -3.401 1.00 93.88 82 TRP A N 1
ATOM 662 C CA . TRP A 1 82 ? -3.626 -1.942 -3.320 1.00 93.88 82 TRP A CA 1
ATOM 663 C C . TRP A 1 82 ? -2.801 -3.082 -2.722 1.00 93.88 82 TRP A C 1
ATOM 665 O O . TRP A 1 82 ? -1.996 -3.691 -3.425 1.00 93.88 82 TRP A O 1
ATOM 675 N N . VAL A 1 83 ? -2.953 -3.353 -1.426 1.00 95.25 83 VAL A N 1
ATOM 676 C CA . VAL A 1 83 ? -1.930 -4.091 -0.667 1.00 95.25 83 VAL A CA 1
ATOM 677 C C . VAL A 1 83 ? -1.835 -5.555 -1.092 1.00 95.25 83 VAL A C 1
ATOM 679 O O . VAL A 1 83 ? -0.726 -6.081 -1.195 1.00 95.25 83 VAL A O 1
ATOM 682 N N . ALA A 1 84 ? -2.958 -6.202 -1.416 1.00 95.12 84 ALA A N 1
ATOM 683 C CA . ALA A 1 84 ? -2.963 -7.581 -1.902 1.00 95.12 84 ALA A CA 1
ATOM 684 C C . ALA A 1 84 ? -2.115 -7.741 -3.179 1.00 95.12 84 ALA A C 1
ATOM 686 O O . ALA A 1 84 ? -1.348 -8.694 -3.302 1.00 95.12 84 ALA A O 1
ATOM 687 N N . HIS A 1 85 ? -2.150 -6.753 -4.078 1.00 93.19 85 HIS A N 1
ATOM 688 C CA . HIS A 1 85 ? -1.381 -6.781 -5.325 1.00 93.19 85 HIS A CA 1
ATOM 689 C C . HIS A 1 85 ? 0.135 -6.734 -5.102 1.00 93.19 85 HIS A C 1
ATOM 691 O O . HIS A 1 85 ? 0.892 -7.327 -5.872 1.00 93.19 85 HIS A O 1
ATOM 697 N N . LEU A 1 86 ? 0.591 -6.063 -4.039 1.00 93.75 86 LEU A N 1
ATOM 698 C CA . LEU A 1 86 ? 2.004 -6.062 -3.656 1.00 93.75 86 LEU A CA 1
ATOM 699 C C . LEU A 1 86 ? 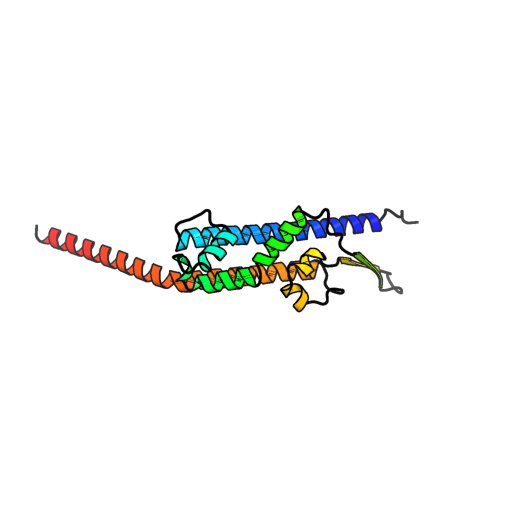2.460 -7.444 -3.192 1.00 93.75 86 LEU A C 1
ATOM 701 O O . LEU A 1 86 ? 3.547 -7.895 -3.558 1.00 93.75 86 LEU A O 1
ATOM 705 N N . TYR A 1 87 ? 1.625 -8.125 -2.405 1.00 93.25 87 TYR A N 1
ATOM 706 C CA . TYR A 1 87 ? 1.891 -9.493 -1.967 1.00 93.25 87 TYR A CA 1
ATOM 707 C C . TYR A 1 87 ? 1.952 -10.465 -3.148 1.00 93.25 87 TYR A C 1
ATOM 709 O O . TYR A 1 87 ? 2.882 -11.274 -3.213 1.00 93.25 87 TYR A O 1
ATOM 717 N N . ASP A 1 88 ? 1.032 -10.341 -4.105 1.00 91.50 88 ASP A N 1
ATOM 718 C CA . ASP A 1 88 ? 1.010 -11.161 -5.322 1.00 91.50 88 ASP A CA 1
ATOM 719 C C . ASP A 1 88 ? 2.255 -10.930 -6.194 1.00 91.50 88 ASP A C 1
ATOM 721 O O . ASP A 1 88 ? 2.892 -11.883 -6.664 1.00 91.50 88 ASP A O 1
ATOM 725 N N . TYR A 1 89 ? 2.660 -9.666 -6.367 1.00 90.94 89 TYR A N 1
ATOM 726 C CA . TYR A 1 89 ? 3.898 -9.324 -7.069 1.00 90.94 89 TYR A CA 1
ATOM 727 C C . TYR A 1 89 ? 5.128 -9.900 -6.361 1.00 90.94 89 TYR A C 1
ATOM 729 O O . TYR A 1 89 ? 5.927 -10.598 -6.986 1.00 90.94 89 TYR A O 1
ATOM 737 N N . ARG A 1 90 ? 5.259 -9.699 -5.044 1.00 89.38 90 ARG A N 1
ATOM 738 C CA . ARG A 1 90 ? 6.389 -10.233 -4.271 1.00 89.38 90 ARG A CA 1
ATOM 739 C C . ARG A 1 90 ? 6.448 -11.759 -4.316 1.00 89.38 90 ARG A C 1
ATOM 741 O O . ARG A 1 90 ? 7.534 -12.321 -4.434 1.00 89.38 90 ARG A O 1
ATOM 748 N N . SER A 1 91 ? 5.302 -12.435 -4.232 1.00 88.94 91 SER A N 1
ATOM 749 C CA . SER A 1 91 ? 5.239 -13.890 -4.394 1.00 88.94 91 SER A CA 1
ATOM 750 C C . SER A 1 91 ? 5.745 -14.301 -5.779 1.00 88.94 91 SER A C 1
ATOM 752 O O . SER A 1 91 ? 6.569 -15.210 -5.882 1.00 88.94 91 SER A O 1
ATOM 754 N N . SER A 1 92 ? 5.346 -13.575 -6.827 1.00 85.56 92 SER A N 1
ATOM 755 C CA . SER A 1 92 ? 5.832 -13.808 -8.191 1.00 85.56 92 SER A CA 1
ATOM 756 C C . SER A 1 92 ? 7.358 -13.659 -8.287 1.00 85.56 92 SER A C 1
ATOM 758 O O . SER A 1 92 ? 8.010 -14.545 -8.830 1.00 85.56 92 SER A O 1
ATOM 760 N N . LEU A 1 93 ? 7.950 -12.615 -7.701 1.00 82.00 93 LEU A N 1
ATOM 761 C CA . LEU A 1 93 ? 9.407 -12.415 -7.713 1.00 82.00 93 LEU A CA 1
ATOM 762 C C . LEU A 1 93 ? 10.194 -13.544 -7.031 1.00 82.00 93 LEU A C 1
ATOM 764 O O . LEU A 1 93 ? 11.278 -13.904 -7.481 1.00 82.00 93 LEU A O 1
ATOM 768 N N . ILE A 1 94 ? 9.661 -14.117 -5.948 1.00 80.06 94 ILE A N 1
ATOM 769 C CA . ILE A 1 94 ? 10.315 -15.228 -5.235 1.00 80.06 94 ILE A CA 1
ATOM 770 C C . ILE A 1 94 ? 10.287 -16.512 -6.079 1.00 80.06 94 ILE A C 1
ATOM 772 O O . ILE A 1 94 ? 11.215 -17.320 -6.012 1.00 80.06 94 ILE A O 1
ATOM 776 N N . HIS A 1 95 ? 9.227 -16.712 -6.867 1.00 73.25 95 HIS A N 1
ATOM 777 C CA . HIS A 1 95 ? 9.026 -17.927 -7.657 1.00 73.25 95 HIS A CA 1
ATOM 778 C C . HIS A 1 95 ? 9.639 -17.868 -9.062 1.00 73.25 95 HIS A C 1
ATOM 780 O O . HIS A 1 95 ? 10.060 -18.905 -9.578 1.00 73.25 95 HIS A O 1
ATOM 786 N N . TYR A 1 96 ? 9.715 -16.690 -9.682 1.00 62.75 96 TYR A N 1
ATOM 787 C CA . TYR A 1 96 ? 10.239 -16.520 -11.036 1.00 62.75 96 TYR A CA 1
ATOM 788 C C . TYR A 1 96 ? 11.637 -15.884 -10.997 1.00 62.75 96 TYR A C 1
ATOM 790 O O . TYR A 1 96 ? 11.831 -14.777 -10.503 1.00 62.75 96 TYR A O 1
ATOM 798 N N . LYS A 1 97 ? 12.639 -16.599 -11.528 1.00 55.59 97 LYS A N 1
ATOM 799 C CA . LYS A 1 97 ? 14.023 -16.115 -11.655 1.00 55.59 97 LYS A CA 1
ATOM 800 C C . LYS A 1 97 ? 14.064 -14.904 -12.601 1.00 55.59 97 LYS A C 1
ATOM 802 O O . LYS A 1 97 ? 13.967 -15.098 -13.804 1.00 55.59 97 LYS A O 1
ATOM 807 N N . LYS A 1 98 ? 14.265 -13.715 -12.020 1.00 59.91 98 LYS A N 1
ATOM 808 C CA . LYS A 1 98 ? 14.557 -12.410 -12.649 1.00 59.91 98 LYS A CA 1
ATOM 809 C C . LYS A 1 98 ? 13.519 -11.987 -13.704 1.00 59.91 98 LYS A C 1
ATOM 811 O O . LYS A 1 98 ? 13.542 -12.444 -14.840 1.00 59.91 98 LYS A O 1
ATOM 816 N N . ASP A 1 99 ? 12.624 -11.076 -13.324 1.00 67.25 99 ASP A N 1
ATOM 817 C CA . ASP A 1 99 ? 11.766 -10.378 -14.288 1.00 67.25 99 ASP A CA 1
ATOM 818 C C . ASP A 1 99 ? 12.657 -9.427 -15.102 1.00 67.25 99 ASP A C 1
ATOM 820 O O . ASP A 1 99 ? 13.005 -8.348 -14.630 1.00 67.25 99 ASP A O 1
ATOM 824 N N . GLU A 1 100 ? 13.160 -9.862 -16.260 1.00 68.94 100 GLU A N 1
ATOM 825 C CA . GLU A 1 100 ? 14.022 -9.015 -17.087 1.00 68.94 100 GLU A CA 1
ATOM 826 C C . GLU A 1 100 ? 13.237 -7.811 -17.607 1.00 68.94 100 GLU A C 1
ATOM 828 O O . GLU A 1 100 ? 12.217 -7.938 -18.285 1.00 68.94 100 GLU A O 1
ATOM 833 N N . VAL A 1 101 ? 13.734 -6.620 -17.284 1.00 78.38 101 VAL A N 1
ATOM 834 C CA . VAL A 1 101 ? 13.077 -5.363 -17.625 1.00 78.38 101 VAL A CA 1
ATOM 835 C C . VAL A 1 101 ? 13.630 -4.825 -18.947 1.00 78.38 101 VAL A C 1
ATOM 837 O O . VAL A 1 101 ? 14.851 -4.659 -19.061 1.00 78.38 101 VAL A O 1
ATOM 840 N N . PRO A 1 102 ? 12.776 -4.504 -19.940 1.00 80.94 102 PRO A N 1
ATOM 841 C CA . PRO A 1 102 ? 13.204 -3.819 -21.154 1.00 80.94 102 PRO A CA 1
ATOM 842 C C . PRO A 1 102 ? 13.907 -2.489 -20.853 1.00 80.94 102 PRO A C 1
ATOM 844 O O . PRO A 1 102 ? 13.437 -1.686 -20.046 1.00 80.94 102 PRO A O 1
ATOM 847 N N . LYS A 1 103 ? 15.032 -2.243 -21.531 1.00 82.06 103 LYS A N 1
ATOM 848 C CA . LYS A 1 103 ? 15.834 -1.018 -21.402 1.00 82.06 103 LYS A CA 1
ATOM 849 C C . LYS A 1 103 ? 15.942 -0.360 -22.775 1.00 82.06 103 LYS A C 1
ATOM 851 O O . LYS A 1 103 ? 16.325 -1.025 -23.739 1.00 82.06 103 LYS A O 1
ATOM 856 N N . ARG A 1 104 ? 15.637 0.931 -22.867 1.00 80.88 104 ARG A N 1
ATOM 857 C CA . ARG A 1 104 ? 15.828 1.745 -24.075 1.00 80.88 104 ARG A CA 1
ATOM 858 C C . ARG A 1 104 ? 16.802 2.869 -23.755 1.00 80.88 104 ARG A C 1
ATOM 860 O O . ARG A 1 104 ? 16.732 3.460 -22.685 1.00 80.88 104 ARG A O 1
ATOM 867 N N . MET A 1 105 ? 17.733 3.119 -24.667 1.00 78.50 105 MET A N 1
ATOM 868 C CA . MET A 1 105 ? 18.739 4.162 -24.514 1.00 78.50 105 MET A CA 1
ATOM 869 C C . MET A 1 105 ? 18.759 5.031 -25.762 1.00 78.50 105 MET A C 1
ATOM 871 O O . MET A 1 105 ? 18.926 4.510 -26.868 1.00 78.50 105 MET A O 1
ATOM 875 N N . GLU A 1 106 ? 18.641 6.337 -25.566 1.00 79.50 106 GLU A N 1
ATOM 876 C CA . GLU A 1 106 ? 18.712 7.337 -26.626 1.00 79.50 106 GLU A CA 1
ATOM 877 C C . GLU A 1 106 ? 19.901 8.275 -26.395 1.00 79.50 106 GLU A C 1
ATOM 879 O O . GLU A 1 106 ? 20.260 8.608 -25.263 1.00 79.50 106 GLU A O 1
ATOM 884 N N . PHE A 1 107 ? 20.557 8.657 -27.492 1.00 77.12 107 PHE A N 1
ATOM 885 C CA . PHE A 1 107 ? 21.706 9.557 -27.487 1.00 77.12 107 PHE A CA 1
ATOM 886 C C . PHE A 1 107 ? 21.270 10.887 -28.084 1.00 77.12 107 PHE A C 1
ATOM 888 O O . PHE A 1 107 ? 20.981 10.963 -29.280 1.00 77.12 107 PHE A O 1
ATOM 895 N N . ILE A 1 108 ? 21.244 11.927 -27.259 1.00 79.88 108 ILE A N 1
ATOM 896 C CA . ILE A 1 108 ? 20.817 13.262 -27.667 1.00 79.88 108 ILE A CA 1
ATOM 897 C C . ILE A 1 108 ? 22.054 14.155 -27.708 1.00 79.88 108 ILE A C 1
ATOM 899 O O . ILE A 1 108 ? 22.766 14.303 -26.715 1.00 79.88 108 ILE A O 1
ATOM 903 N N . PHE A 1 109 ? 22.329 14.730 -28.877 1.00 79.00 109 PHE A N 1
ATOM 904 C CA . PHE A 1 109 ? 23.404 15.701 -29.056 1.00 79.00 109 PHE A CA 1
ATOM 905 C C . PHE A 1 109 ? 22.819 17.110 -29.016 1.00 79.00 109 PHE A C 1
ATOM 907 O O . PHE A 1 109 ? 22.107 17.521 -29.932 1.00 79.00 109 PHE A O 1
ATOM 914 N N . GLU A 1 110 ? 23.135 17.856 -27.964 1.00 82.38 110 GLU A N 1
ATOM 915 C CA . GLU A 1 110 ? 22.743 19.256 -27.815 1.00 82.38 110 GLU A CA 1
ATOM 916 C C . GLU A 1 110 ? 23.912 20.194 -28.132 1.00 82.38 110 GLU A C 1
ATOM 918 O O . GLU A 1 110 ? 25.081 19.829 -28.004 1.00 82.38 110 GLU A O 1
ATOM 923 N N . ASN A 1 111 ? 23.592 21.435 -28.512 1.00 77.19 111 ASN A N 1
ATOM 924 C CA . ASN A 1 111 ? 24.553 22.538 -28.641 1.00 77.19 111 ASN A CA 1
ATOM 925 C C . ASN A 1 111 ? 25.739 22.266 -29.586 1.00 77.19 111 ASN A C 1
ATOM 927 O O . ASN A 1 111 ? 26.858 22.718 -29.349 1.00 77.19 111 ASN A O 1
ATOM 931 N N . MET A 1 112 ? 25.472 21.600 -30.715 1.00 72.62 112 MET A N 1
ATOM 932 C CA . MET A 1 112 ? 26.464 21.216 -31.735 1.00 72.62 112 MET A CA 1
ATOM 933 C C . MET A 1 112 ? 27.328 22.369 -32.289 1.00 72.62 112 MET A C 1
ATOM 935 O O . MET A 1 112 ? 28.342 22.105 -32.926 1.00 72.62 112 MET A O 1
ATOM 939 N N . GLN A 1 113 ? 26.932 23.631 -32.087 1.00 73.62 113 GLN A N 1
ATOM 940 C CA . GLN A 1 113 ? 27.628 24.818 -32.604 1.00 73.62 113 GLN A CA 1
ATOM 941 C C . GLN A 1 113 ? 28.523 25.535 -31.577 1.00 73.62 113 GLN A C 1
ATOM 943 O O . GLN A 1 113 ? 29.296 26.402 -31.974 1.00 73.62 113 GLN A O 1
ATOM 948 N N . GLN A 1 114 ? 28.418 25.215 -30.282 1.00 79.56 114 GLN A N 1
ATOM 949 C CA . GLN A 1 114 ? 29.195 25.864 -29.216 1.00 79.56 114 GLN A CA 1
ATOM 950 C C . GLN A 1 114 ? 30.044 24.824 -28.480 1.00 79.56 114 GLN A C 1
ATOM 952 O O . GLN A 1 114 ? 31.155 24.517 -28.902 1.00 79.56 114 GLN A O 1
ATOM 957 N N . GLU A 1 115 ? 29.489 24.240 -27.419 1.00 76.31 115 GLU A N 1
ATOM 958 C CA . GLU A 1 115 ? 30.052 23.105 -26.698 1.00 76.31 115 GLU A CA 1
ATOM 959 C C . GLU A 1 115 ? 29.088 21.922 -26.845 1.00 76.31 115 GLU A C 1
ATOM 961 O O . GLU A 1 115 ? 28.043 21.901 -26.186 1.00 76.31 115 GLU A O 1
ATOM 966 N N . PRO A 1 116 ? 29.384 20.953 -27.732 1.00 74.81 116 PRO A N 1
ATOM 967 C CA . PRO A 1 116 ? 28.505 19.816 -27.946 1.00 74.81 116 PRO A CA 1
ATOM 968 C C . PRO A 1 116 ? 28.368 19.006 -26.655 1.00 74.81 116 PRO A C 1
ATOM 970 O O . PRO A 1 116 ? 29.353 18.513 -26.100 1.00 74.81 116 PRO A O 1
ATOM 973 N N . LYS A 1 117 ? 27.127 18.842 -26.197 1.00 77.62 117 LYS A N 1
ATOM 974 C CA . LYS A 1 117 ? 26.778 18.057 -25.014 1.00 77.62 117 LYS A CA 1
ATOM 975 C C . LYS A 1 117 ? 26.121 16.759 -25.458 1.00 77.62 117 LYS A C 1
ATOM 977 O O . LYS A 1 117 ? 25.115 16.776 -26.162 1.00 77.62 117 LYS A O 1
ATOM 982 N N . LEU A 1 118 ? 26.685 15.634 -25.029 1.00 77.38 118 LEU A N 1
ATOM 983 C CA . LEU A 1 118 ? 26.050 14.329 -25.177 1.00 77.38 118 LEU A CA 1
ATOM 984 C C . LEU A 1 118 ? 25.184 14.055 -23.946 1.00 77.38 118 LEU A C 1
ATOM 986 O O . LEU A 1 118 ? 25.699 13.984 -22.829 1.00 77.38 118 LEU A O 1
ATOM 990 N N . ILE A 1 119 ? 23.883 13.896 -24.158 1.00 78.81 119 ILE A N 1
ATOM 991 C CA . ILE A 1 119 ? 22.921 13.460 -23.148 1.00 78.81 119 ILE A CA 1
ATOM 992 C C . ILE A 1 119 ? 22.551 12.007 -23.431 1.00 78.81 119 ILE A C 1
ATOM 994 O O . ILE A 1 119 ? 22.300 11.618 -24.573 1.00 78.81 119 ILE A O 1
ATOM 998 N N . PHE A 1 120 ? 22.535 11.213 -22.366 1.00 76.25 120 PHE A N 1
ATOM 999 C CA . PHE A 1 120 ? 22.067 9.837 -22.380 1.00 76.25 120 PHE A CA 1
ATOM 1000 C C . PHE A 1 120 ? 20.698 9.821 -21.723 1.00 76.25 120 PHE A C 1
ATOM 1002 O O . PHE A 1 120 ? 20.597 10.118 -20.532 1.00 76.25 120 PHE A O 1
ATOM 1009 N N . ASP A 1 121 ? 19.673 9.478 -22.492 1.00 80.62 121 ASP A N 1
ATOM 1010 C CA . ASP A 1 121 ? 18.361 9.196 -21.932 1.00 80.62 121 ASP A CA 1
ATOM 1011 C C . ASP A 1 121 ? 18.216 7.681 -21.769 1.00 80.62 121 ASP A C 1
ATOM 1013 O O . ASP A 1 121 ? 18.356 6.922 -22.733 1.00 80.62 121 ASP A O 1
ATOM 1017 N N . LEU A 1 122 ? 18.033 7.234 -20.527 1.00 83.81 122 LEU A N 1
ATOM 1018 C CA . LEU A 1 122 ? 17.905 5.827 -20.171 1.00 83.81 122 LEU A CA 1
ATOM 1019 C C . LEU A 1 122 ? 16.490 5.584 -19.664 1.00 83.81 122 LEU A C 1
ATOM 1021 O O . LEU A 1 122 ? 16.158 5.887 -18.519 1.00 83.81 122 LEU A O 1
ATOM 1025 N N . HIS A 1 123 ? 15.693 4.937 -20.499 1.00 88.06 123 HIS A N 1
ATOM 1026 C CA . HIS A 1 123 ? 14.379 4.460 -20.125 1.00 88.06 123 HIS A CA 1
ATOM 1027 C C . HIS A 1 123 ? 14.469 3.007 -19.648 1.00 88.06 123 HIS A C 1
ATOM 1029 O O . HIS A 1 123 ? 14.888 2.105 -20.381 1.00 88.06 123 HIS A O 1
ATOM 1035 N N . ILE A 1 124 ? 14.049 2.778 -18.409 1.00 90.31 124 ILE A N 1
ATOM 1036 C CA . ILE A 1 124 ? 13.903 1.449 -17.816 1.00 90.31 124 ILE A CA 1
ATOM 1037 C C . ILE A 1 124 ? 12.408 1.211 -17.681 1.00 90.31 124 ILE A C 1
ATOM 1039 O O . ILE A 1 124 ? 11.749 1.963 -16.968 1.00 90.31 124 ILE A O 1
ATOM 1043 N N . ALA A 1 125 ? 11.882 0.200 -18.365 1.00 90.44 125 ALA A N 1
ATOM 1044 C CA . ALA A 1 125 ? 10.456 -0.096 -18.335 1.00 90.44 125 ALA A CA 1
ATOM 1045 C C . ALA A 1 125 ? 10.000 -0.588 -16.948 1.00 90.44 125 ALA A C 1
ATOM 1047 O O . ALA A 1 125 ? 10.797 -0.886 -16.059 1.00 90.44 125 ALA A O 1
ATOM 1048 N N . VAL A 1 126 ? 8.693 -0.711 -16.749 1.00 90.75 126 VAL A N 1
ATOM 1049 C CA . VAL A 1 126 ? 8.143 -1.335 -15.537 1.00 90.75 126 VAL A CA 1
ATOM 1050 C C . VAL A 1 126 ? 8.157 -2.865 -15.679 1.00 90.75 126 VAL A C 1
ATOM 1052 O O . VAL A 1 126 ? 7.748 -3.353 -16.738 1.00 90.75 126 VAL A O 1
ATOM 1055 N N . PRO A 1 127 ? 8.548 -3.639 -14.642 1.00 89.56 127 PRO A N 1
ATOM 1056 C CA . PRO A 1 127 ? 8.552 -5.099 -14.694 1.00 89.56 127 PRO A CA 1
ATOM 1057 C C . PRO A 1 127 ? 7.190 -5.662 -15.117 1.00 89.56 127 PRO A C 1
ATOM 1059 O O . PRO A 1 127 ? 6.139 -5.236 -14.624 1.00 89.56 127 PRO A O 1
ATOM 1062 N N . TYR A 1 128 ? 7.186 -6.633 -16.030 1.00 86.50 128 TYR A N 1
ATOM 1063 C CA . TYR A 1 128 ? 5.944 -7.186 -16.572 1.00 86.50 128 TYR A CA 1
ATOM 1064 C C . TYR A 1 128 ? 5.091 -7.835 -15.479 1.00 86.50 128 TYR A C 1
ATOM 1066 O O . TYR A 1 128 ? 3.864 -7.684 -15.453 1.00 86.50 128 TYR A O 1
ATOM 1074 N N . THR A 1 129 ? 5.730 -8.529 -14.537 1.00 88.06 129 THR A N 1
ATOM 1075 C CA . THR A 1 129 ? 5.025 -9.152 -13.416 1.00 88.06 129 THR A CA 1
ATOM 1076 C C . THR A 1 129 ? 4.403 -8.110 -12.489 1.00 88.06 129 THR A C 1
ATOM 1078 O O . THR A 1 129 ? 3.317 -8.360 -11.959 1.00 88.06 129 THR A O 1
ATOM 1081 N N . PHE A 1 130 ? 5.006 -6.924 -12.348 1.00 90.00 130 PHE A N 1
ATOM 1082 C CA . PHE A 1 130 ? 4.398 -5.813 -11.612 1.00 90.00 130 PHE A CA 1
ATOM 1083 C C . PHE A 1 130 ? 3.133 -5.335 -12.323 1.00 90.00 130 PHE A C 1
ATOM 1085 O O . PHE A 1 130 ? 2.058 -5.337 -11.726 1.00 90.00 130 PHE A O 1
ATOM 1092 N N . GLN A 1 131 ? 3.222 -5.028 -13.621 1.00 88.88 131 GLN A N 1
ATOM 1093 C CA . GLN A 1 131 ? 2.069 -4.570 -14.408 1.00 88.88 131 GLN A CA 1
ATOM 1094 C C . GLN A 1 131 ? 0.914 -5.586 -14.401 1.00 88.88 131 GLN A C 1
ATOM 1096 O O . GLN A 1 131 ? -0.260 -5.213 -14.358 1.00 88.88 131 GLN A O 1
ATOM 1101 N N . LYS A 1 132 ? 1.236 -6.884 -14.428 1.00 87.56 132 LYS A N 1
ATOM 1102 C CA . LYS A 1 132 ? 0.252 -7.972 -14.394 1.00 87.56 132 LYS A CA 1
ATOM 1103 C C . LYS A 1 132 ? -0.491 -8.056 -13.056 1.00 87.56 132 LYS A C 1
ATOM 1105 O O . LYS A 1 132 ? -1.704 -8.273 -13.061 1.00 87.56 132 LYS A O 1
ATOM 1110 N N . ASN A 1 133 ? 0.227 -7.930 -11.939 1.00 89.00 133 ASN A N 1
ATOM 1111 C CA . ASN A 1 133 ? -0.342 -8.079 -10.597 1.00 89.00 133 ASN A CA 1
ATOM 1112 C C . ASN A 1 133 ? -1.006 -6.785 -10.101 1.00 89.00 133 ASN A C 1
ATOM 1114 O O . ASN A 1 133 ? -2.045 -6.841 -9.448 1.00 89.00 133 ASN A O 1
ATOM 1118 N N . VAL A 1 134 ? -0.470 -5.621 -10.470 1.00 88.25 134 VAL A N 1
ATOM 1119 C CA . VAL A 1 134 ? -0.955 -4.299 -10.052 1.00 88.25 134 VAL A CA 1
ATOM 1120 C C . VAL A 1 134 ? -1.768 -3.664 -11.182 1.00 88.25 134 VAL A C 1
ATOM 1122 O O . VAL A 1 134 ? -1.337 -2.741 -11.873 1.00 88.25 134 VAL A O 1
ATOM 1125 N N . LYS A 1 135 ? -2.983 -4.180 -11.402 1.00 81.19 135 LYS A N 1
ATOM 1126 C CA . LYS A 1 135 ? -3.843 -3.729 -12.514 1.00 81.19 135 LYS A CA 1
ATOM 1127 C C . LYS A 1 135 ? -4.226 -2.251 -12.434 1.00 81.19 135 LYS A C 1
ATOM 1129 O O . LYS A 1 135 ? -4.416 -1.637 -13.476 1.00 81.19 135 LYS A O 1
ATOM 1134 N N . SER A 1 136 ? -4.329 -1.697 -11.226 1.00 83.75 136 SER A N 1
ATOM 1135 C CA . SER A 1 136 ? -4.606 -0.274 -11.007 1.00 83.75 136 SER A CA 1
ATOM 1136 C C . SER A 1 136 ? -3.505 0.619 -11.579 1.00 83.75 136 SER A C 1
ATOM 1138 O O . SER A 1 136 ? -3.821 1.603 -12.230 1.00 83.75 136 SER A O 1
ATOM 1140 N N . PHE A 1 137 ? -2.235 0.222 -11.467 1.00 87.06 137 PHE A N 1
ATOM 1141 C CA . PHE A 1 137 ? -1.138 0.921 -12.141 1.00 87.06 137 PHE A CA 1
ATOM 1142 C C . PHE A 1 137 ? -1.299 0.885 -13.669 1.00 87.06 137 PHE A C 1
ATOM 1144 O O . PHE A 1 137 ? -1.196 1.907 -14.335 1.00 87.06 137 PHE A O 1
ATOM 1151 N N . SER A 1 138 ? -1.633 -0.283 -14.230 1.00 80.69 138 SER A N 1
ATOM 1152 C CA . SER A 1 138 ? -1.848 -0.434 -15.681 1.00 80.69 138 SER A CA 1
ATOM 1153 C C . SER A 1 138 ? -3.059 0.338 -16.226 1.00 80.69 138 SER A C 1
ATOM 1155 O O . SER A 1 138 ? -3.229 0.392 -17.440 1.00 80.69 138 SER A O 1
ATOM 1157 N N . ALA A 1 139 ? -3.936 0.855 -15.361 1.00 82.44 139 ALA A N 1
ATOM 1158 C CA . ALA A 1 139 ? -5.054 1.703 -15.766 1.00 82.44 139 ALA A CA 1
ATOM 1159 C C . ALA A 1 139 ? -4.650 3.183 -15.869 1.00 82.44 139 ALA A C 1
ATOM 1161 O O . ALA A 1 139 ? -5.235 3.911 -16.667 1.00 82.44 139 ALA A O 1
ATOM 1162 N N . ASP A 1 140 ? -3.649 3.601 -15.091 1.00 83.12 140 ASP A N 1
ATOM 1163 C CA . ASP A 1 140 ? -3.194 4.992 -15.008 1.00 83.12 140 ASP A CA 1
ATOM 1164 C C . ASP A 1 140 ? -2.080 5.313 -16.022 1.00 83.12 140 ASP A C 1
ATOM 1166 O O . ASP A 1 140 ? -1.826 6.483 -16.304 1.00 83.12 140 ASP A O 1
ATOM 1170 N N . PHE A 1 141 ? -1.416 4.291 -16.577 1.00 86.06 141 PHE A N 1
ATOM 1171 C CA . PHE A 1 141 ? -0.251 4.455 -17.450 1.00 86.06 141 PHE A CA 1
ATOM 1172 C C . PHE A 1 141 ? -0.315 3.596 -18.713 1.00 86.06 141 PHE A C 1
ATOM 1174 O O . PHE A 1 141 ? -0.790 2.457 -18.694 1.00 86.06 141 PHE A O 1
ATOM 1181 N N . ASP A 1 142 ? 0.265 4.112 -19.801 1.00 80.81 142 ASP A N 1
ATOM 1182 C CA . ASP A 1 142 ? 0.588 3.300 -20.972 1.00 80.81 142 ASP A CA 1
ATOM 1183 C C . ASP A 1 142 ? 1.748 2.348 -20.638 1.00 80.81 142 ASP A C 1
ATOM 1185 O O . ASP A 1 142 ? 2.835 2.762 -20.232 1.00 80.81 142 ASP A O 1
ATOM 1189 N N . LYS A 1 143 ? 1.514 1.048 -20.837 1.00 73.75 143 LYS A N 1
ATOM 1190 C CA . LYS A 1 143 ? 2.467 -0.028 -20.541 1.00 73.75 143 LYS A CA 1
ATOM 1191 C C . LYS A 1 143 ? 3.789 0.085 -21.296 1.00 73.75 143 LYS A C 1
ATOM 1193 O O . LYS A 1 143 ? 4.774 -0.489 -20.831 1.00 73.75 143 LYS A O 1
ATOM 1198 N N . GLN A 1 144 ? 3.796 0.732 -22.463 1.00 74.62 144 GLN A N 1
ATOM 1199 C CA . GLN A 1 144 ? 4.990 0.858 -23.305 1.00 74.62 144 GLN A CA 1
ATOM 1200 C C . GLN A 1 144 ? 5.833 2.095 -22.977 1.00 74.62 144 GLN A C 1
ATOM 1202 O O . GLN A 1 144 ? 7.024 2.100 -23.286 1.00 74.62 144 GLN A O 1
ATOM 1207 N N . GLU A 1 145 ? 5.225 3.100 -22.345 1.00 83.62 145 GLU A N 1
ATOM 1208 C CA . GLU A 1 145 ? 5.843 4.399 -22.048 1.00 83.62 145 GLU A CA 1
ATOM 1209 C C . GLU A 1 145 ? 6.181 4.566 -20.560 1.00 83.62 145 GLU A C 1
ATOM 1211 O O . GLU A 1 145 ? 7.026 5.383 -20.206 1.00 83.62 145 GLU A O 1
ATOM 1216 N N . ALA A 1 146 ? 5.546 3.797 -19.670 1.00 90.06 146 ALA A N 1
ATOM 1217 C CA . ALA A 1 146 ? 5.787 3.897 -18.236 1.00 90.06 146 ALA A CA 1
ATOM 1218 C C . ALA A 1 146 ? 7.209 3.465 -17.860 1.00 90.06 146 ALA A C 1
ATOM 1220 O O . ALA A 1 146 ? 7.645 2.348 -18.165 1.00 90.06 146 ALA A O 1
ATOM 1221 N N . SER A 1 147 ? 7.905 4.325 -17.121 1.00 92.00 147 SER A N 1
ATOM 1222 C CA . SER A 1 147 ? 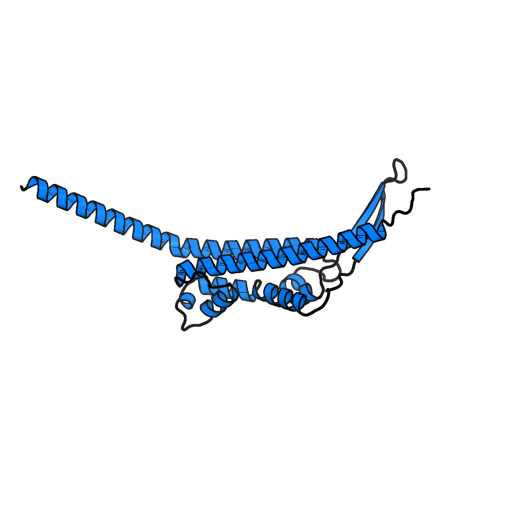9.224 4.022 -16.579 1.00 92.00 147 SER A CA 1
ATOM 1223 C C . SER A 1 147 ? 9.150 3.396 -15.183 1.00 92.00 147 SER A C 1
ATOM 1225 O O . SER A 1 147 ? 8.178 3.543 -14.438 1.00 92.00 147 SER A O 1
ATOM 1227 N N . LEU A 1 148 ? 10.232 2.734 -14.777 1.00 92.50 148 LEU A N 1
ATOM 1228 C CA . LEU A 1 148 ? 10.420 2.219 -13.422 1.00 92.50 148 LEU A CA 1
ATOM 1229 C C . LEU A 1 148 ? 10.288 3.328 -12.362 1.00 92.50 148 LEU A C 1
ATOM 1231 O O . LEU A 1 148 ? 9.801 3.075 -11.260 1.00 92.50 148 LEU A O 1
ATOM 1235 N N . LEU A 1 149 ? 10.684 4.560 -12.699 1.00 92.06 149 LEU A N 1
ATOM 1236 C CA . LEU A 1 149 ? 10.537 5.719 -11.821 1.00 92.06 149 LEU A CA 1
ATOM 1237 C C . LEU A 1 149 ? 9.062 6.109 -11.644 1.00 92.06 149 LEU A C 1
ATOM 1239 O O . LEU A 1 149 ? 8.647 6.416 -10.525 1.00 92.06 149 LEU A O 1
ATOM 1243 N N . ASP A 1 150 ? 8.258 6.039 -12.707 1.00 93.75 150 ASP A N 1
ATOM 1244 C CA . ASP A 1 150 ? 6.811 6.274 -12.627 1.00 93.75 150 ASP A CA 1
ATOM 1245 C C . ASP A 1 150 ? 6.143 5.247 -11.714 1.00 93.75 150 ASP A C 1
ATOM 1247 O O . ASP A 1 150 ? 5.368 5.611 -10.825 1.00 93.75 150 ASP A O 1
ATOM 1251 N N . ALA A 1 151 ? 6.511 3.969 -11.858 1.00 94.50 151 ALA A N 1
ATOM 1252 C CA . ALA A 1 151 ? 6.045 2.916 -10.964 1.00 94.50 151 ALA A CA 1
ATOM 1253 C C . ALA A 1 151 ? 6.464 3.171 -9.509 1.00 94.50 151 ALA A C 1
ATOM 1255 O O . ALA A 1 151 ? 5.629 3.063 -8.613 1.00 94.50 151 ALA A O 1
ATOM 1256 N N . ALA A 1 152 ? 7.718 3.558 -9.255 1.00 96.00 152 ALA A N 1
ATOM 1257 C CA . ALA A 1 152 ? 8.201 3.859 -7.905 1.00 96.00 152 ALA A CA 1
ATOM 1258 C C . ALA A 1 152 ? 7.430 5.022 -7.253 1.00 96.00 152 ALA A C 1
ATOM 1260 O O . ALA A 1 152 ? 6.990 4.924 -6.100 1.00 96.00 152 ALA A O 1
ATOM 1261 N N . ASN A 1 153 ? 7.208 6.104 -8.004 1.00 95.62 153 ASN A N 1
ATOM 1262 C CA . ASN A 1 153 ? 6.417 7.249 -7.554 1.00 95.62 153 ASN A CA 1
ATOM 1263 C C . ASN A 1 153 ? 4.967 6.851 -7.273 1.00 95.62 153 ASN A C 1
ATOM 1265 O O . ASN A 1 153 ? 4.405 7.219 -6.238 1.00 95.62 153 ASN A O 1
ATOM 1269 N N . TRP A 1 154 ? 4.364 6.063 -8.162 1.00 95.12 154 TRP A N 1
ATOM 1270 C CA . TRP A 1 154 ? 2.990 5.606 -8.005 1.00 95.12 154 TRP A CA 1
ATOM 1271 C C . TRP A 1 154 ? 2.826 4.690 -6.782 1.00 95.12 154 TRP A C 1
ATOM 1273 O O . TRP A 1 154 ? 1.940 4.933 -5.962 1.00 95.12 154 TRP A O 1
ATOM 1283 N N . VAL A 1 155 ? 3.723 3.711 -6.588 1.00 96.31 155 VAL A N 1
ATOM 1284 C CA . VAL A 1 155 ? 3.768 2.826 -5.403 1.00 96.31 155 VAL A CA 1
ATOM 1285 C C . VAL A 1 155 ? 3.843 3.656 -4.123 1.00 96.31 155 VAL A C 1
ATOM 1287 O O . VAL A 1 155 ? 3.078 3.435 -3.178 1.00 96.31 155 VAL A O 1
ATOM 1290 N N . THR A 1 156 ? 4.739 4.644 -4.100 1.00 96.69 156 THR A N 1
ATOM 1291 C CA . THR A 1 156 ? 4.947 5.522 -2.944 1.00 96.69 156 THR A CA 1
ATOM 1292 C C . THR A 1 156 ? 3.687 6.327 -2.636 1.00 96.69 156 THR A C 1
ATOM 1294 O O . THR A 1 156 ? 3.190 6.302 -1.508 1.00 96.69 156 THR A O 1
ATOM 1297 N N . ASN A 1 157 ? 3.105 6.980 -3.643 1.00 95.50 157 ASN A N 1
ATOM 1298 C CA . ASN A 1 157 ? 1.890 7.777 -3.483 1.00 95.50 157 ASN A CA 1
ATOM 1299 C C . ASN A 1 157 ? 0.699 6.925 -3.034 1.00 95.50 157 ASN A C 1
ATOM 1301 O O . ASN A 1 157 ? -0.035 7.315 -2.122 1.00 95.50 157 ASN A O 1
ATOM 1305 N N . ARG A 1 158 ? 0.524 5.734 -3.617 1.00 94.81 158 ARG A N 1
ATOM 1306 C CA . ARG A 1 158 ? -0.564 4.821 -3.250 1.00 94.81 158 ARG A CA 1
ATOM 1307 C C . ARG A 1 158 ? -0.426 4.333 -1.810 1.00 94.81 158 ARG A C 1
ATOM 1309 O O . ARG A 1 158 ? -1.416 4.302 -1.077 1.00 94.81 158 ARG A O 1
ATOM 1316 N N . THR A 1 159 ? 0.801 4.043 -1.385 1.00 96.44 159 THR A N 1
ATOM 1317 C CA . THR A 1 159 ? 1.126 3.664 -0.004 1.00 96.44 159 THR A CA 1
ATOM 1318 C C . THR A 1 159 ? 0.833 4.790 0.976 1.00 96.44 159 THR A C 1
ATOM 1320 O O . THR A 1 159 ? 0.164 4.558 1.981 1.00 96.44 159 THR A O 1
ATOM 1323 N N . ILE A 1 160 ? 1.259 6.019 0.671 1.00 96.62 160 ILE A N 1
ATOM 1324 C CA . ILE A 1 160 ? 0.989 7.190 1.516 1.00 96.62 160 ILE A CA 1
ATOM 1325 C C . ILE A 1 160 ? -0.518 7.416 1.660 1.00 96.62 160 ILE A C 1
ATOM 1327 O O . ILE A 1 160 ? -0.991 7.639 2.773 1.00 96.62 160 ILE A O 1
ATOM 1331 N N . THR A 1 161 ? -1.284 7.330 0.570 1.00 95.38 161 THR A N 1
ATOM 1332 C CA . THR A 1 161 ? -2.749 7.467 0.614 1.00 95.38 161 THR A CA 1
ATOM 1333 C C . THR A 1 161 ? -3.388 6.376 1.470 1.00 95.38 161 THR A C 1
ATOM 1335 O O . THR A 1 161 ? -4.165 6.684 2.369 1.00 95.38 161 THR A O 1
ATOM 1338 N N . CYS A 1 162 ? -3.009 5.112 1.260 1.00 95.56 162 CYS A N 1
ATOM 1339 C CA . CYS A 1 162 ? -3.487 3.984 2.062 1.00 95.56 162 CYS A CA 1
ATOM 1340 C C . CYS A 1 162 ? -3.204 4.182 3.562 1.00 95.56 162 CYS A C 1
ATOM 1342 O O . CYS A 1 162 ? -4.088 3.993 4.403 1.00 95.56 162 CYS A O 1
ATOM 1344 N N . PHE A 1 163 ? -1.982 4.602 3.898 1.00 95.31 163 PHE A N 1
ATOM 1345 C CA . PHE A 1 163 ? -1.570 4.858 5.274 1.00 95.31 163 PHE A CA 1
ATOM 1346 C C . PHE A 1 163 ? -2.367 6.013 5.894 1.00 95.31 163 PHE A C 1
ATOM 1348 O O . PHE A 1 163 ? -2.927 5.858 6.979 1.00 95.31 163 PHE A O 1
ATOM 1355 N N . LYS A 1 164 ? -2.484 7.145 5.184 1.00 96.12 164 LYS A N 1
ATOM 1356 C CA . LYS A 1 164 ? -3.252 8.320 5.628 1.00 96.12 164 LYS A CA 1
ATOM 1357 C C . LYS A 1 164 ? -4.717 7.987 5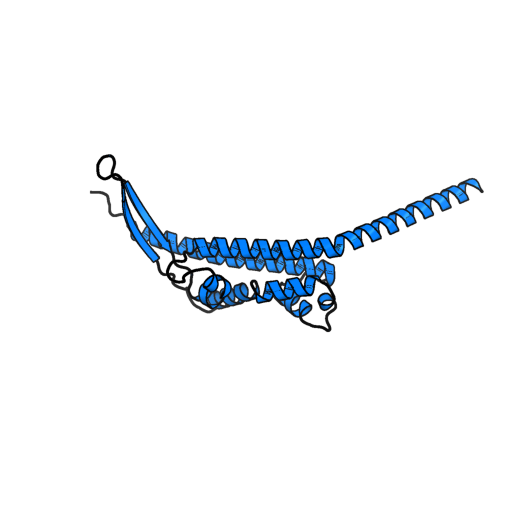.879 1.00 96.12 164 LYS A C 1
ATOM 1359 O O . LYS A 1 164 ? -5.226 8.334 6.939 1.00 96.12 164 LYS A O 1
ATOM 1364 N N . ASP A 1 165 ? -5.369 7.290 4.952 1.00 95.50 165 ASP A N 1
ATOM 1365 C CA . ASP A 1 165 ? -6.774 6.896 5.089 1.00 95.50 165 ASP A CA 1
ATOM 1366 C C . ASP A 1 165 ? -6.993 6.017 6.323 1.00 95.50 165 ASP A C 1
ATOM 1368 O O . ASP A 1 165 ? -7.961 6.190 7.064 1.00 95.50 165 ASP A O 1
ATOM 1372 N N . THR A 1 166 ? -6.064 5.091 6.564 1.00 95.25 166 THR A N 1
ATOM 1373 C CA . THR A 1 166 ? -6.144 4.170 7.698 1.00 95.25 166 THR A CA 1
ATOM 1374 C C . THR A 1 166 ? -5.931 4.903 9.022 1.00 95.25 166 THR A C 1
ATOM 1376 O O . THR A 1 166 ? -6.754 4.776 9.926 1.00 95.25 166 THR A O 1
ATOM 1379 N N . VAL A 1 167 ? -4.875 5.715 9.135 1.00 94.00 167 VAL A N 1
ATOM 1380 C CA . VAL A 1 167 ? -4.572 6.482 10.357 1.00 94.00 167 VAL A CA 1
ATOM 1381 C C . VAL A 1 167 ? -5.655 7.512 10.656 1.00 94.00 167 VAL A C 1
ATOM 1383 O O . VAL A 1 167 ? -6.071 7.630 11.805 1.00 94.00 167 VAL A O 1
ATOM 1386 N N . LYS A 1 168 ? -6.168 8.206 9.635 1.00 95.56 168 LYS A N 1
ATOM 1387 C CA . LYS A 1 168 ? -7.286 9.139 9.792 1.00 95.56 168 LYS A CA 1
ATOM 1388 C C . LYS A 1 168 ? -8.521 8.437 10.358 1.00 95.56 168 LYS A C 1
ATOM 1390 O O . LYS A 1 168 ? -9.134 8.945 11.287 1.00 95.56 168 LYS A O 1
ATOM 1395 N N . CYS A 1 169 ? -8.854 7.251 9.847 1.00 95.44 169 CYS A N 1
ATOM 1396 C CA . CYS A 1 169 ? -9.975 6.477 10.375 1.00 95.44 169 CYS A CA 1
ATOM 1397 C C . CYS A 1 169 ? -9.750 6.050 11.834 1.00 95.44 169 CYS A C 1
ATOM 1399 O O . CYS A 1 169 ? -10.698 6.050 12.613 1.00 95.44 169 CYS A O 1
ATOM 1401 N N . ILE A 1 170 ? -8.518 5.681 12.211 1.00 93.94 170 ILE A N 1
ATOM 1402 C CA . ILE A 1 170 ? -8.176 5.354 13.604 1.00 93.94 170 ILE A CA 1
ATOM 1403 C C . ILE A 1 170 ? -8.403 6.570 14.504 1.00 93.94 170 ILE A C 1
ATOM 1405 O O . ILE A 1 170 ? -9.062 6.443 15.533 1.00 93.94 170 ILE A O 1
ATOM 1409 N N . ASP A 1 171 ? -7.883 7.731 14.112 1.00 93.69 171 ASP A N 1
ATOM 1410 C CA . ASP A 1 171 ? -8.009 8.978 14.870 1.00 93.69 171 ASP A CA 1
ATOM 1411 C C . ASP A 1 171 ? -9.481 9.370 15.072 1.00 93.69 171 ASP A C 1
ATOM 1413 O O . ASP A 1 171 ? -9.941 9.518 16.204 1.00 93.69 171 ASP A O 1
ATOM 1417 N N . GLU A 1 172 ? -10.261 9.407 13.988 1.00 94.06 172 GLU A N 1
ATOM 1418 C CA . GLU A 1 172 ? -11.692 9.731 14.029 1.00 94.06 172 GLU A CA 1
ATOM 1419 C C . GLU A 1 172 ? -12.503 8.765 14.911 1.00 94.06 172 GLU A C 1
ATOM 1421 O O . GLU A 1 172 ? -13.525 9.153 15.484 1.00 94.06 172 GLU A O 1
ATOM 1426 N N . GLU A 1 173 ? -12.078 7.503 15.029 1.00 91.31 173 GLU A N 1
ATOM 1427 C CA . GLU A 1 173 ? -12.797 6.498 15.810 1.00 91.31 173 GLU A CA 1
ATOM 1428 C C . GLU A 1 173 ? -12.363 6.419 17.281 1.00 91.31 173 GLU A C 1
ATOM 1430 O O . GLU A 1 173 ? -13.188 6.112 18.150 1.00 91.31 173 GLU A O 1
ATOM 1435 N N . LEU A 1 174 ? -11.083 6.660 17.575 1.00 89.75 174 LEU A N 1
ATOM 1436 C CA . LEU A 1 174 ? -10.517 6.489 18.915 1.00 89.75 174 LEU A CA 1
ATOM 1437 C C . LEU A 1 174 ? -10.457 7.782 19.714 1.00 89.75 174 LEU A C 1
ATOM 1439 O O . LEU A 1 174 ? -10.721 7.736 20.916 1.00 89.75 174 LEU A O 1
ATOM 1443 N N . THR A 1 175 ? -10.140 8.916 19.089 1.00 91.12 175 THR A N 1
ATOM 1444 C CA . THR A 1 175 ? -9.929 10.184 19.801 1.00 91.12 175 THR A CA 1
ATOM 1445 C C . THR A 1 175 ? -11.133 10.569 20.670 1.00 91.12 175 THR A C 1
ATOM 1447 O O . THR A 1 175 ? -10.945 10.768 21.874 1.00 91.12 175 THR A O 1
ATOM 1450 N N . PRO A 1 176 ? -12.389 10.506 20.179 1.00 92.44 176 PRO A N 1
ATOM 1451 C CA . PRO A 1 176 ? -13.554 10.780 21.022 1.00 92.44 176 PRO A CA 1
ATOM 1452 C C . PRO A 1 176 ? -13.701 9.810 22.208 1.00 92.44 176 PRO A C 1
ATOM 1454 O O . PRO A 1 176 ? -14.105 10.212 23.300 1.00 92.44 176 PRO A O 1
ATOM 1457 N N . LYS A 1 177 ? -13.362 8.525 22.015 1.00 90.31 177 LYS A N 1
ATOM 1458 C CA . LYS A 1 177 ? -13.454 7.488 23.060 1.00 90.31 177 LYS A CA 1
ATOM 1459 C C . LYS A 1 177 ? -12.402 7.712 24.149 1.00 90.31 177 LYS A C 1
ATOM 1461 O O . LYS A 1 177 ? -12.708 7.596 25.335 1.00 90.31 177 LYS A O 1
ATOM 1466 N N . V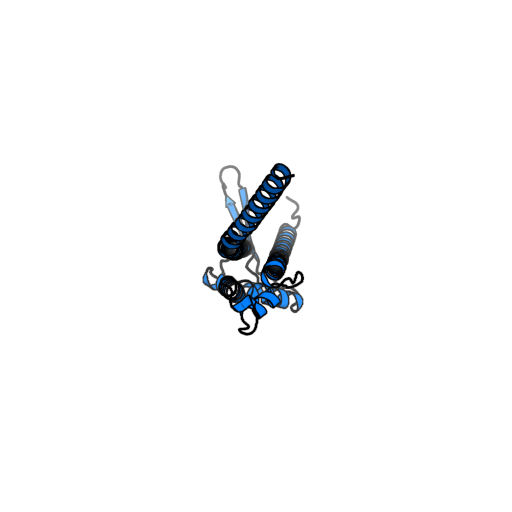AL A 1 178 ? -11.177 8.054 23.749 1.00 89.94 178 VAL A N 1
ATOM 1467 C CA . VAL A 1 178 ? -10.068 8.354 24.665 1.00 89.94 178 VAL A CA 1
ATOM 1468 C C . VAL A 1 178 ? -10.375 9.610 25.476 1.00 89.94 178 VAL A C 1
ATOM 1470 O O . VAL A 1 178 ? -10.263 9.584 26.700 1.00 89.94 178 VAL A O 1
ATOM 1473 N N . GLU A 1 179 ? -10.835 10.684 24.834 1.00 92.25 179 GLU A N 1
ATOM 1474 C CA . GLU A 1 179 ? -11.203 11.923 25.526 1.00 92.25 179 GLU A CA 1
ATOM 1475 C C . GLU A 1 179 ? -12.336 11.722 26.536 1.00 92.25 179 GLU A C 1
ATOM 1477 O O . GLU A 1 179 ? -12.260 12.224 27.662 1.00 92.25 179 GLU A O 1
ATOM 1482 N N . ALA A 1 180 ? -13.379 10.973 26.162 1.00 93.62 180 ALA A N 1
ATOM 1483 C CA . ALA A 1 180 ? -14.471 10.634 27.070 1.00 93.62 180 ALA A CA 1
ATOM 1484 C C . ALA A 1 180 ? -13.947 9.864 28.290 1.00 93.62 180 ALA A C 1
ATOM 1486 O O . ALA A 1 180 ? -14.246 10.222 29.432 1.00 93.62 180 ALA A O 1
ATOM 1487 N N . ARG A 1 181 ? -13.083 8.869 28.060 1.00 92.62 181 ARG A N 1
ATOM 1488 C CA . ARG A 1 181 ? -12.504 8.064 29.135 1.00 92.62 181 ARG A CA 1
ATOM 1489 C C . ARG A 1 181 ? -11.602 8.876 30.065 1.00 92.62 181 ARG A C 1
ATOM 1491 O O . ARG A 1 181 ? -11.653 8.693 31.280 1.00 92.62 181 ARG A O 1
ATOM 1498 N N . LEU A 1 182 ? -10.798 9.790 29.525 1.00 91.50 182 LEU A N 1
ATOM 1499 C CA . LEU A 1 182 ? -9.958 10.684 30.325 1.00 91.50 182 LEU A CA 1
ATOM 1500 C C . LEU A 1 182 ? -10.801 11.624 31.196 1.00 91.50 182 LEU A C 1
ATOM 1502 O O . LEU A 1 182 ? -10.483 11.811 32.371 1.00 91.50 182 LEU A O 1
ATOM 1506 N N . LYS A 1 183 ? -11.909 12.158 30.662 1.00 93.06 183 LYS A N 1
ATOM 1507 C CA . LYS A 1 183 ? -12.861 12.974 31.435 1.00 93.06 183 LYS A CA 1
ATOM 1508 C C . LYS A 1 183 ? -13.496 12.180 32.576 1.00 93.06 183 LYS A C 1
ATOM 1510 O O . LYS A 1 183 ? -13.581 12.694 33.689 1.00 93.06 183 LYS A O 1
ATOM 1515 N N . GLU A 1 184 ? -13.898 10.933 32.335 1.00 93.94 184 GLU A N 1
ATOM 1516 C CA . GLU A 1 184 ? -14.424 10.048 33.386 1.00 93.94 184 GLU A CA 1
ATOM 1517 C C . GLU A 1 184 ? -13.407 9.820 34.510 1.00 93.94 184 GLU A C 1
ATOM 1519 O O . GLU A 1 184 ? -13.747 9.955 35.686 1.00 93.94 184 GLU A O 1
ATOM 1524 N N . ILE A 1 185 ? -12.155 9.510 34.154 1.00 93.06 185 ILE A N 1
ATOM 1525 C CA . ILE A 1 185 ? -11.071 9.279 35.120 1.00 93.06 185 ILE A CA 1
ATOM 1526 C C . ILE A 1 185 ? -10.809 10.543 35.944 1.00 93.06 185 ILE A C 1
ATOM 1528 O O . ILE A 1 185 ? -10.728 10.471 37.171 1.00 93.06 185 ILE A O 1
ATOM 1532 N N . TYR A 1 186 ? -10.726 11.702 35.286 1.00 92.19 186 TYR A N 1
ATOM 1533 C CA . TYR A 1 186 ? -10.529 12.983 35.958 1.00 92.19 186 TYR A CA 1
ATOM 1534 C C . TYR A 1 186 ? -11.670 13.294 36.935 1.00 92.19 186 TYR A C 1
ATOM 1536 O O . TYR A 1 186 ? -11.423 13.606 38.099 1.00 92.19 186 TYR A O 1
ATOM 1544 N N . ASN A 1 187 ? -12.922 13.152 36.494 1.00 91.88 187 ASN A N 1
ATOM 1545 C CA . ASN A 1 187 ? -14.091 13.419 37.332 1.00 91.88 187 ASN A CA 1
ATOM 1546 C C . ASN A 1 187 ? -14.151 12.484 38.546 1.00 91.88 187 ASN A C 1
ATOM 1548 O O . ASN A 1 187 ? -14.433 12.944 39.653 1.00 91.88 187 ASN A O 1
ATOM 1552 N N . LYS A 1 188 ? -13.834 11.196 38.357 1.00 91.38 188 LYS A N 1
ATOM 1553 C CA . LYS A 1 188 ? -13.747 10.221 39.450 1.00 91.38 188 LYS A CA 1
ATOM 1554 C C . LYS A 1 188 ? -12.687 10.627 40.476 1.00 91.38 188 LYS A C 1
ATOM 1556 O O . LYS A 1 188 ? -12.988 10.685 41.665 1.00 91.38 188 LYS A O 1
ATOM 1561 N N . HIS A 1 189 ? -11.490 10.990 40.018 1.00 89.19 189 HIS A N 1
ATOM 1562 C CA . HIS A 1 189 ? -10.406 11.427 40.898 1.00 89.19 189 HIS A CA 1
ATOM 1563 C C . HIS A 1 189 ? -10.766 12.700 41.685 1.00 89.19 189 HIS A C 1
ATOM 1565 O O . HIS A 1 189 ? -10.514 12.793 42.886 1.00 89.19 189 HIS A O 1
ATOM 1571 N N . MET A 1 190 ? -11.411 13.672 41.032 1.00 88.50 190 MET A N 1
ATOM 1572 C CA . MET A 1 190 ? -11.857 14.905 41.689 1.00 88.50 190 MET A CA 1
ATOM 1573 C C . MET A 1 190 ? -12.967 14.658 42.719 1.00 88.50 190 MET A C 1
ATOM 1575 O O . MET A 1 190 ? -13.005 15.342 43.742 1.00 88.50 190 MET A O 1
ATOM 1579 N N . TYR A 1 191 ? -13.857 13.691 42.476 1.00 83.88 191 TYR A N 1
ATOM 1580 C CA . TYR A 1 191 ? -14.876 13.282 43.444 1.00 83.88 191 TYR A CA 1
ATOM 1581 C C . TYR A 1 191 ? -14.249 12.622 44.681 1.00 83.88 191 TYR A C 1
ATOM 1583 O O . TYR A 1 191 ? -14.535 13.038 45.802 1.00 83.88 191 TYR A O 1
ATOM 1591 N N . GLU A 1 192 ? -13.349 11.655 44.485 1.00 87.06 192 GLU A N 1
ATOM 1592 C CA . GLU A 1 192 ? -12.652 10.948 45.572 1.00 87.06 192 GLU A CA 1
ATOM 1593 C C . GLU A 1 192 ? -11.845 11.910 46.456 1.00 87.06 192 GLU A C 1
ATOM 1595 O O . GLU A 1 192 ? -11.898 11.823 47.684 1.00 87.06 192 GLU A O 1
ATOM 1600 N N . LYS A 1 193 ? -11.173 12.895 45.846 1.00 84.94 193 LYS A N 1
ATOM 1601 C CA . LYS A 1 193 ? -10.447 13.939 46.579 1.00 84.94 193 LYS A CA 1
ATOM 1602 C C . LYS A 1 193 ? -11.372 14.786 47.463 1.00 84.94 193 LYS A C 1
ATOM 1604 O O . LYS A 1 193 ? -11.055 15.029 48.623 1.00 84.94 193 LYS A O 1
ATOM 1609 N N . ARG A 1 194 ? -12.526 15.212 46.936 1.00 79.81 194 ARG A N 1
ATOM 1610 C CA . ARG A 1 194 ? -13.506 16.016 47.691 1.00 79.81 194 ARG A CA 1
ATOM 1611 C C . ARG A 1 194 ? -14.151 15.233 48.834 1.00 79.81 194 ARG A C 1
ATOM 1613 O O . ARG A 1 194 ? -14.390 15.815 49.885 1.00 79.81 194 ARG A O 1
ATOM 1620 N N . ALA A 1 195 ? -14.424 13.943 48.634 1.00 75.06 195 ALA A N 1
ATOM 1621 C CA . ALA A 1 195 ? -14.962 13.075 49.680 1.00 75.06 195 ALA A CA 1
ATOM 1622 C C . ALA A 1 195 ? -13.969 12.924 50.847 1.00 75.06 195 ALA A C 1
ATOM 1624 O O . ALA A 1 195 ? -14.337 13.162 51.993 1.00 75.06 195 ALA A O 1
ATOM 1625 N N . GLY A 1 196 ? -12.688 12.664 50.554 1.00 73.25 196 GLY A N 1
ATOM 1626 C CA . GLY A 1 196 ? -11.650 12.571 51.588 1.00 73.25 196 GLY A CA 1
ATOM 1627 C C . GLY A 1 196 ? -11.398 13.885 52.343 1.00 73.25 196 GLY A C 1
ATOM 1628 O O . GLY A 1 196 ? -11.164 13.870 53.549 1.00 73.25 196 GLY A O 1
ATOM 1629 N N . GLU A 1 197 ? -11.486 15.035 51.666 1.00 73.25 197 GLU A N 1
ATOM 1630 C CA . GLU A 1 197 ? -11.378 16.357 52.307 1.00 73.25 197 GLU A CA 1
ATOM 1631 C C . GLU A 1 197 ? -12.588 16.698 53.199 1.00 73.25 197 GLU A C 1
ATOM 1633 O O . GLU A 1 197 ? -12.442 17.453 54.163 1.00 73.25 197 GLU A O 1
ATOM 1638 N N . ALA A 1 198 ? -13.776 16.170 52.888 1.00 66.12 198 ALA A N 1
ATOM 1639 C CA . ALA A 1 198 ? -14.978 16.346 53.703 1.00 66.12 198 ALA A CA 1
ATOM 1640 C C . ALA A 1 198 ? -14.939 15.479 54.972 1.00 66.12 198 ALA A C 1
ATOM 1642 O O . ALA A 1 198 ? -15.263 15.972 56.053 1.00 66.12 198 ALA A O 1
ATOM 1643 N N . ASP A 1 199 ? -14.474 14.233 54.861 1.00 66.38 199 ASP A N 1
ATOM 1644 C CA . ASP A 1 199 ? -14.322 13.329 56.006 1.00 66.38 199 ASP A CA 1
ATOM 1645 C C . ASP A 1 199 ? -13.254 13.840 56.990 1.00 66.38 199 ASP A C 1
ATOM 1647 O O . ASP A 1 199 ? -13.484 13.873 58.199 1.00 66.38 199 ASP A O 1
ATOM 1651 N N . ALA A 1 200 ? -12.134 14.372 56.483 1.00 64.44 200 ALA A N 1
ATOM 1652 C CA . ALA A 1 200 ? -11.068 14.953 57.307 1.00 64.44 200 ALA A CA 1
ATOM 1653 C C . ALA A 1 200 ? -11.468 16.237 58.063 1.00 64.44 200 ALA A C 1
ATOM 1655 O O . ALA A 1 200 ? -10.780 16.626 59.001 1.00 64.44 200 ALA A O 1
ATOM 1656 N N . LYS A 1 201 ? -12.552 16.917 57.663 1.00 62.75 201 LYS A N 1
ATOM 1657 C CA . LYS A 1 201 ? -13.086 18.101 58.367 1.00 62.75 201 LYS A CA 1
ATOM 1658 C C . LYS A 1 201 ? -14.136 17.763 59.427 1.00 62.75 201 LYS A C 1
ATOM 1660 O O . LYS A 1 201 ? -14.457 18.629 60.236 1.00 62.75 201 LYS A O 1
ATOM 1665 N N . ASN A 1 202 ? -14.672 16.544 59.404 1.00 56.78 202 ASN A N 1
ATOM 1666 C CA . ASN A 1 202 ? -15.678 16.055 60.350 1.00 56.78 202 ASN A CA 1
ATOM 1667 C C . ASN A 1 202 ? -15.079 15.161 61.456 1.00 56.78 202 ASN A C 1
ATOM 1669 O O . ASN A 1 202 ? -15.838 14.590 62.239 1.00 56.78 202 ASN A O 1
ATOM 1673 N N . THR A 1 203 ? -13.747 15.039 61.513 1.00 51.84 203 THR A N 1
ATOM 1674 C CA . THR A 1 203 ? -12.989 14.327 62.559 1.00 51.84 203 THR A CA 1
ATOM 1675 C C . THR A 1 203 ? -12.189 15.324 63.385 1.00 51.84 203 THR A C 1
ATOM 1677 O O . THR A 1 203 ? -12.079 15.112 64.612 1.00 51.84 203 THR A O 1
#

Radius of gyration: 26.93 Å; chains: 1; bounding box: 59×44×95 Å

Secondary structure (DSSP, 8-state):
------HHHHHHHHHHHHHHHHHHHHHHHHHHHHHHHHHHHHHHHS-TT--HHHHHHHHH-TTSGGGGSHHHHHHHHHIIIIIHHHHHHHHHHHHSS--PPPEEEEEEEE-TTSS-EEEEEEEEBPPHHHHHH-TTHHHHS-TTT-BHHHHHHHHHHHHHHHHHHHHHHHHHHHHHHHHHHHHHHHHHHHHHHHHHHHHTT--